Protein AF-A0A1E4TWD7-F1 (afdb_monomer_lite)

Organism: NCBI:txid669874

Radius of gyration: 36.02 Å; chains: 1; bounding box: 95×75×81 Å

Structure (mmCIF, N/CA/C/O backbone):
data_AF-A0A1E4TWD7-F1
#
_entry.id   AF-A0A1E4TWD7-F1
#
loop_
_atom_site.group_PDB
_atom_site.id
_atom_site.type_symbol
_atom_site.label_atom_id
_atom_site.label_alt_id
_atom_site.label_comp_id
_atom_site.label_asym_id
_atom_site.label_entity_id
_atom_site.label_seq_id
_atom_site.pdbx_PDB_ins_code
_atom_site.Cartn_x
_atom_site.Cartn_y
_atom_site.Cartn_z
_atom_site.occupancy
_atom_site.B_iso_or_equiv
_atom_site.auth_seq_id
_atom_site.auth_comp_id
_atom_site.auth_asym_id
_atom_site.auth_atom_id
_atom_site.pdbx_PDB_model_num
ATOM 1 N N . MET A 1 1 ? -31.319 1.633 -19.937 1.00 35.19 1 MET A N 1
ATOM 2 C CA . MET A 1 1 ? -31.430 2.576 -18.801 1.00 35.19 1 MET A CA 1
ATOM 3 C C . MET A 1 1 ? -30.094 3.266 -18.564 1.00 35.19 1 MET A C 1
ATOM 5 O O . MET A 1 1 ? -29.072 2.590 -18.599 1.00 35.19 1 MET A O 1
ATOM 9 N N . SER A 1 2 ? -30.090 4.572 -18.299 1.00 42.66 2 SER A N 1
ATOM 10 C CA . SER A 1 2 ? -28.927 5.305 -17.775 1.00 42.66 2 SER A CA 1
ATOM 11 C C . SER A 1 2 ? -28.763 5.052 -16.266 1.00 42.66 2 SER A C 1
ATOM 13 O O . SER A 1 2 ? -29.745 4.841 -15.559 1.00 42.66 2 SER A O 1
ATOM 15 N N . SER A 1 3 ? -27.522 5.037 -15.766 1.00 50.53 3 SER A N 1
ATOM 16 C CA . SER A 1 3 ? -27.217 4.871 -14.331 1.00 50.53 3 SER A CA 1
ATOM 17 C C . SER A 1 3 ? -26.746 6.198 -13.724 1.00 50.53 3 SER A C 1
ATOM 19 O O . SER A 1 3 ? -25.881 6.832 -14.327 1.00 50.53 3 SER A O 1
ATOM 21 N N . PRO A 1 4 ? -27.228 6.612 -12.536 1.00 52.34 4 PRO A N 1
ATOM 22 C CA . PRO A 1 4 ? -26.853 7.896 -11.947 1.00 52.34 4 PRO A CA 1
ATOM 23 C C . PRO A 1 4 ? -25.396 7.904 -11.467 1.00 52.34 4 PRO A C 1
ATOM 25 O O . PRO A 1 4 ? -24.988 7.054 -10.664 1.00 52.34 4 PRO A O 1
ATOM 28 N N . SER A 1 5 ? -24.622 8.879 -11.941 1.00 54.56 5 SER A N 1
ATOM 29 C CA . SER A 1 5 ? -23.279 9.216 -11.460 1.00 54.56 5 SER A CA 1
ATOM 30 C C . SER A 1 5 ? -23.327 9.829 -10.061 1.00 54.56 5 SER A C 1
ATOM 32 O O . SER A 1 5 ? -24.225 10.607 -9.755 1.00 54.56 5 SER A O 1
ATOM 34 N N . VAL A 1 6 ? -22.339 9.506 -9.225 1.00 60.75 6 VAL A N 1
ATOM 35 C CA . VAL A 1 6 ? -22.100 10.196 -7.947 1.00 60.75 6 VAL A CA 1
ATOM 36 C C . VAL A 1 6 ? -20.865 11.067 -8.147 1.00 60.75 6 VAL A C 1
ATOM 38 O O . VAL A 1 6 ? -19.848 10.576 -8.638 1.00 60.75 6 VAL A O 1
ATOM 41 N N . CYS A 1 7 ? -20.965 12.352 -7.820 1.00 57.50 7 CYS A N 1
ATOM 42 C CA . CYS A 1 7 ? -19.903 13.327 -8.045 1.00 57.50 7 CYS A CA 1
ATOM 43 C C . CYS A 1 7 ? -19.447 13.897 -6.701 1.00 57.50 7 CYS A C 1
ATOM 45 O O . CYS A 1 7 ? -20.271 14.375 -5.924 1.00 57.50 7 CYS A O 1
ATOM 47 N N . CYS A 1 8 ? -18.140 13.861 -6.445 1.00 54.88 8 CYS A N 1
ATOM 48 C CA . CYS A 1 8 ? -17.517 14.403 -5.239 1.00 54.88 8 CYS A CA 1
ATOM 49 C C . CYS A 1 8 ? -16.384 15.341 -5.670 1.00 54.88 8 CYS A C 1
ATOM 51 O O . CYS A 1 8 ? -15.637 15.008 -6.588 1.00 54.88 8 CYS A O 1
ATOM 53 N N . GLY A 1 9 ? -16.254 16.513 -5.039 1.00 54.38 9 GLY A N 1
ATOM 54 C CA . GLY A 1 9 ? -15.159 17.450 -5.335 1.00 54.38 9 GLY A CA 1
ATOM 55 C C . GLY A 1 9 ? -15.094 17.912 -6.800 1.00 54.38 9 GLY A C 1
ATOM 56 O O . GLY A 1 9 ? -14.018 17.954 -7.383 1.00 54.38 9 GLY A O 1
ATOM 57 N N . GLY A 1 10 ? -16.242 18.181 -7.431 1.00 54.72 10 GLY A N 1
ATOM 58 C CA .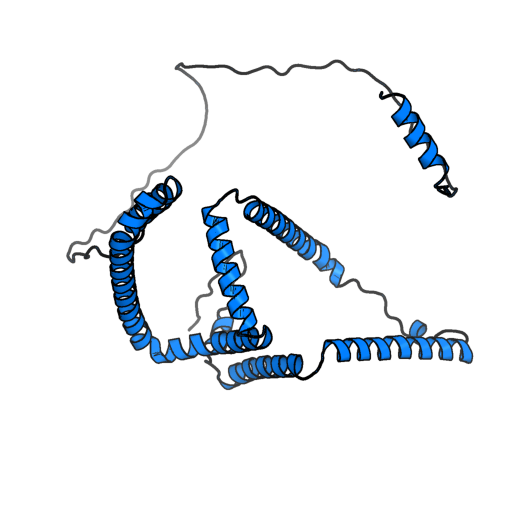 GLY A 1 10 ? -16.322 18.682 -8.814 1.00 54.72 10 GLY A CA 1
ATOM 59 C C . GLY A 1 10 ? -16.051 17.654 -9.923 1.00 54.72 10 GLY A C 1
ATOM 60 O O . GLY A 1 10 ? -16.410 17.903 -11.070 1.00 54.72 10 GLY A O 1
ATOM 61 N N . SER A 1 11 ? -15.501 16.477 -9.606 1.00 51.91 11 SER A N 1
ATOM 62 C CA . SER A 1 11 ? -15.286 15.394 -10.575 1.00 51.91 11 SER A CA 1
ATOM 63 C C . SER A 1 11 ? -16.365 14.313 -10.463 1.00 51.91 11 SER A C 1
ATOM 65 O O . SER A 1 11 ? -16.524 13.656 -9.432 1.00 51.91 11 SER A O 1
ATOM 67 N N . CYS A 1 12 ? -17.110 14.089 -11.547 1.00 55.59 12 CYS A N 1
ATOM 68 C CA . CYS A 1 12 ? -18.098 13.015 -11.622 1.00 55.59 12 CYS A CA 1
ATOM 69 C C . CYS A 1 12 ? -17.431 11.669 -11.930 1.00 55.59 12 CYS A C 1
ATOM 71 O O . CYS A 1 12 ? -17.160 11.337 -13.085 1.00 55.59 12 CYS A O 1
ATOM 73 N N . VAL A 1 13 ? -17.191 10.866 -10.889 1.00 56.34 13 VAL A N 1
ATOM 74 C CA . VAL A 1 13 ? -16.601 9.530 -11.029 1.00 56.34 13 VAL A CA 1
ATOM 75 C C . VAL A 1 13 ? -17.593 8.605 -11.738 1.00 56.34 13 VAL A C 1
ATOM 77 O O . VAL A 1 13 ? -18.640 8.232 -11.201 1.00 56.34 13 VAL A O 1
ATOM 80 N N . SER A 1 14 ? -17.260 8.211 -12.968 1.00 51.19 14 SER A N 1
ATOM 81 C CA . SER A 1 14 ? -18.071 7.264 -13.733 1.00 51.19 14 SER A CA 1
ATOM 82 C C . SER A 1 14 ? -18.110 5.905 -13.031 1.00 51.19 14 SER A C 1
ATOM 84 O O . SER A 1 14 ? -17.071 5.291 -12.784 1.00 51.19 14 SER A O 1
ATOM 86 N N . LYS A 1 15 ? -19.317 5.388 -12.758 1.00 56.97 15 LYS A N 1
ATOM 87 C CA . LYS A 1 15 ? -19.526 4.121 -12.027 1.00 56.97 15 LYS A CA 1
ATOM 88 C C . LYS A 1 15 ? -18.926 2.874 -12.702 1.00 56.97 15 LYS A C 1
ATOM 90 O O . LYS A 1 15 ? -18.936 1.819 -12.068 1.00 56.97 15 LYS A O 1
ATOM 95 N N . LYS A 1 16 ? -18.363 2.993 -13.917 1.00 60.56 16 LYS A N 1
ATOM 96 C CA . LYS A 1 16 ? -17.609 1.940 -14.628 1.00 60.56 16 LYS A CA 1
ATOM 97 C C . LYS A 1 16 ? -16.499 1.287 -13.787 1.00 60.56 16 LYS A C 1
ATOM 99 O O . LYS A 1 16 ? -16.210 0.114 -14.012 1.00 60.56 16 LYS A O 1
ATOM 104 N N . SER A 1 17 ? -15.922 1.990 -12.810 1.00 62.62 17 SER A N 1
ATOM 105 C CA . SER A 1 17 ? -14.939 1.419 -11.873 1.00 62.62 17 SER A CA 1
ATOM 106 C C . SER A 1 17 ? -15.472 0.199 -11.106 1.00 62.62 17 SER A C 1
ATOM 108 O O . SER A 1 17 ? -14.769 -0.798 -10.962 1.00 62.62 17 SER A O 1
ATOM 110 N N . ASN A 1 18 ? -16.737 0.231 -10.678 1.00 66.38 18 ASN A N 1
ATOM 111 C CA . ASN A 1 18 ? -17.344 -0.844 -9.887 1.00 66.38 18 ASN A CA 1
ATOM 112 C C . ASN A 1 18 ? -17.572 -2.123 -10.710 1.00 66.38 18 ASN A C 1
ATOM 114 O O . ASN A 1 18 ? -17.438 -3.221 -10.183 1.00 66.38 18 ASN A O 1
ATOM 118 N N . SER A 1 19 ? -17.879 -2.006 -12.009 1.00 71.81 19 SER A N 1
ATOM 119 C CA . SER A 1 19 ? -18.126 -3.170 -12.880 1.00 71.81 19 SER A CA 1
ATOM 120 C C . SER A 1 19 ? -16.931 -4.120 -12.999 1.00 71.81 19 SER A C 1
ATOM 122 O O . SER A 1 19 ? -17.156 -5.311 -13.209 1.00 71.81 19 SER A O 1
ATOM 124 N N . LEU A 1 20 ? -15.705 -3.607 -12.831 1.00 74.94 20 LEU A N 1
ATOM 125 C CA . LEU A 1 20 ? -14.486 -4.415 -12.777 1.00 74.94 20 LEU A CA 1
ATOM 126 C C . LEU A 1 20 ? -14.441 -5.231 -11.479 1.00 74.94 20 LEU A C 1
ATOM 128 O O . LEU A 1 20 ? -14.427 -6.452 -11.521 1.00 74.94 20 LEU A O 1
ATOM 132 N N . LEU A 1 21 ? -14.512 -4.584 -10.312 1.00 78.00 21 LEU A N 1
ATOM 133 C CA . LEU A 1 21 ? -14.431 -5.289 -9.024 1.00 78.00 21 LEU A CA 1
ATOM 134 C C . LEU A 1 21 ? -15.613 -6.247 -8.776 1.00 78.00 21 LEU A C 1
ATOM 136 O O . LEU A 1 21 ? -15.462 -7.247 -8.083 1.00 78.00 21 LEU A O 1
ATOM 140 N N . THR A 1 22 ? -16.781 -5.996 -9.372 1.00 77.56 22 THR A N 1
ATOM 141 C CA . THR A 1 22 ? -17.951 -6.895 -9.312 1.00 77.56 22 THR A CA 1
ATOM 142 C C . THR A 1 22 ? -17.882 -8.074 -10.308 1.00 77.56 22 THR A C 1
ATOM 144 O O . THR A 1 22 ? -18.828 -8.852 -10.377 1.00 77.56 22 THR A O 1
ATOM 147 N N . TRP A 1 23 ? -16.805 -8.236 -11.092 1.00 81.69 23 TRP A N 1
ATOM 148 C CA . TRP A 1 23 ? -16.654 -9.308 -12.100 1.00 81.69 23 TRP A CA 1
ATOM 149 C C . TRP A 1 23 ? -17.791 -9.384 -13.138 1.00 81.69 23 TRP A C 1
ATOM 151 O O . TRP A 1 23 ? -18.061 -10.451 -13.688 1.00 81.69 23 TRP A O 1
ATOM 161 N N . LYS A 1 24 ? -18.459 -8.261 -13.455 1.00 82.12 24 LYS A N 1
ATOM 162 C CA . LYS A 1 24 ? -19.597 -8.276 -14.402 1.00 82.12 24 LYS A CA 1
ATOM 163 C C . LYS A 1 24 ? -19.204 -8.789 -15.787 1.00 82.12 24 LYS A C 1
ATOM 165 O O . LYS A 1 24 ? -19.983 -9.495 -16.417 1.00 82.12 24 LYS A O 1
ATOM 170 N N . ASN A 1 25 ? -17.979 -8.471 -16.203 1.00 84.12 25 ASN A N 1
ATOM 171 C CA . ASN A 1 25 ? -17.319 -9.048 -17.365 1.00 84.12 25 ASN A CA 1
ATOM 172 C C . ASN A 1 25 ? -16.136 -9.891 -16.848 1.00 84.12 25 ASN A C 1
ATOM 174 O O . ASN A 1 25 ? -15.064 -9.328 -16.596 1.00 84.12 25 ASN A O 1
ATOM 178 N N . PRO A 1 26 ? -16.293 -11.214 -16.636 1.00 82.31 26 PRO A N 1
ATOM 179 C CA . PRO A 1 26 ? -15.263 -12.030 -15.989 1.00 82.31 26 PRO A CA 1
ATOM 180 C C . PRO A 1 26 ? -13.992 -12.179 -16.838 1.00 82.31 26 PRO A C 1
ATOM 182 O O . PRO A 1 26 ? -12.914 -12.338 -16.278 1.00 82.31 26 PRO A O 1
ATOM 185 N N . VAL A 1 27 ? -14.092 -12.057 -18.168 1.00 86.44 27 VAL A N 1
ATOM 186 C CA . VAL A 1 27 ? -12.935 -12.083 -19.083 1.00 86.44 27 VAL A CA 1
ATOM 187 C C . VAL A 1 27 ? -12.057 -10.839 -18.899 1.00 86.44 27 VAL A C 1
ATOM 189 O O . VAL A 1 27 ? -10.864 -10.962 -18.639 1.00 86.44 27 VAL A O 1
ATOM 192 N N . GLU A 1 28 ? -12.645 -9.639 -18.962 1.00 85.88 28 GLU A N 1
ATOM 193 C CA . GLU A 1 28 ? -11.918 -8.374 -18.765 1.00 85.88 28 GLU A CA 1
ATOM 194 C C . GLU A 1 28 ? -11.372 -8.261 -17.335 1.00 85.88 28 GLU A C 1
ATOM 196 O O . GLU A 1 28 ? -10.206 -7.929 -17.123 1.00 85.88 28 GLU A O 1
ATOM 201 N N . THR A 1 29 ? -12.207 -8.596 -16.346 1.00 87.12 29 THR A N 1
ATOM 202 C CA . THR A 1 29 ? -11.837 -8.557 -14.925 1.00 87.12 29 THR A CA 1
ATOM 203 C C . THR A 1 29 ? -10.720 -9.549 -14.619 1.00 87.12 29 THR A C 1
ATOM 205 O O . THR A 1 29 ? -9.733 -9.180 -13.986 1.00 87.12 29 THR A O 1
ATOM 208 N N . GLY A 1 30 ? -10.842 -10.788 -15.104 1.00 88.31 30 GLY A N 1
ATOM 209 C CA . GLY A 1 30 ? -9.851 -11.843 -14.919 1.00 88.31 30 GLY A CA 1
ATOM 210 C C . GLY A 1 30 ? -8.518 -11.531 -15.596 1.00 88.31 30 GLY A C 1
ATOM 211 O O . GLY A 1 30 ? -7.474 -11.811 -15.014 1.00 88.31 30 GLY A O 1
ATOM 212 N N . ALA A 1 31 ? -8.525 -10.883 -16.766 1.00 90.00 31 ALA A N 1
ATOM 213 C CA . ALA A 1 31 ? -7.304 -10.419 -17.426 1.00 90.00 31 ALA A CA 1
ATOM 214 C C . ALA A 1 31 ? -6.600 -9.301 -16.632 1.00 90.00 31 ALA A C 1
ATOM 216 O O . ALA A 1 31 ? -5.380 -9.335 -16.455 1.00 90.00 31 ALA A O 1
ATOM 217 N N . ILE A 1 32 ? -7.354 -8.334 -16.098 1.00 91.25 32 ILE A N 1
ATOM 218 C CA . ILE A 1 32 ? -6.797 -7.252 -15.271 1.00 91.25 32 ILE A CA 1
ATOM 219 C C . ILE A 1 32 ? -6.261 -7.818 -13.949 1.00 91.25 32 ILE A C 1
ATOM 221 O O . ILE A 1 32 ? -5.093 -7.614 -13.630 1.00 91.25 32 ILE A O 1
ATOM 225 N N . PHE A 1 33 ? -7.059 -8.600 -13.220 1.00 90.81 33 PHE A N 1
ATOM 226 C CA . PHE A 1 33 ? -6.639 -9.260 -11.980 1.00 90.81 33 PHE A CA 1
ATOM 227 C C . PHE A 1 33 ? -5.417 -10.168 -12.200 1.00 90.81 33 PHE A C 1
ATOM 229 O O . PHE A 1 33 ? -4.427 -10.071 -11.475 1.00 90.81 33 PHE A O 1
ATOM 236 N N . GLY A 1 34 ? -5.451 -10.997 -13.247 1.00 91.56 34 GLY A N 1
ATOM 237 C CA . GLY A 1 34 ? -4.359 -11.887 -13.629 1.00 91.56 34 GLY A CA 1
ATOM 238 C C . GLY A 1 34 ? -3.078 -11.136 -13.988 1.00 91.56 34 GLY A C 1
ATOM 239 O O . GLY A 1 34 ? -2.013 -11.513 -13.512 1.00 91.56 34 GLY A O 1
ATOM 240 N N . SER A 1 35 ? -3.157 -10.041 -14.752 1.00 92.62 35 SER A N 1
ATOM 241 C CA . SER A 1 35 ? -1.972 -9.228 -15.076 1.00 92.62 35 SER A CA 1
ATOM 242 C C . SER A 1 35 ? -1.371 -8.536 -13.848 1.00 92.62 35 SER A C 1
ATOM 244 O O . SER A 1 35 ? -0.147 -8.486 -13.734 1.00 92.62 35 SER A O 1
ATOM 246 N N . ILE A 1 36 ? -2.187 -8.094 -12.881 1.00 92.44 36 ILE A N 1
ATOM 247 C CA . ILE A 1 36 ? -1.697 -7.572 -11.593 1.00 92.44 36 ILE A CA 1
ATOM 248 C C . ILE A 1 36 ? -0.993 -8.687 -10.805 1.00 92.44 36 ILE A C 1
ATOM 250 O O . ILE A 1 36 ? 0.140 -8.498 -10.367 1.00 92.44 36 ILE A O 1
ATOM 254 N N . VAL A 1 37 ? -1.611 -9.865 -10.667 1.00 92.81 37 VAL A N 1
ATOM 255 C CA . VAL A 1 37 ? -1.024 -11.016 -9.952 1.00 92.81 37 VAL A CA 1
ATOM 256 C C . VAL A 1 37 ? 0.274 -11.497 -10.611 1.00 92.81 37 VAL A C 1
ATOM 258 O O . VAL A 1 37 ? 1.253 -11.746 -9.908 1.00 92.81 37 VAL A O 1
ATOM 261 N N . VAL A 1 38 ? 0.328 -11.574 -11.943 1.00 92.12 38 VAL A N 1
ATOM 262 C CA . VAL A 1 38 ? 1.542 -11.933 -12.698 1.00 92.12 38 VAL A CA 1
ATOM 263 C C . VAL A 1 38 ? 2.621 -10.861 -12.550 1.00 92.12 38 VAL A C 1
ATOM 265 O O . VAL A 1 38 ? 3.772 -11.209 -12.306 1.00 92.12 38 VAL A O 1
ATOM 268 N N . SER A 1 39 ? 2.271 -9.574 -12.618 1.00 89.88 39 SER A N 1
ATOM 269 C CA . SER A 1 39 ? 3.207 -8.463 -12.383 1.00 89.88 39 SER A CA 1
ATOM 270 C C . SER A 1 39 ? 3.805 -8.514 -10.971 1.00 89.88 39 SER A C 1
ATOM 272 O O . SER A 1 39 ? 5.019 -8.390 -10.801 1.00 89.88 39 SER A O 1
ATOM 274 N N . LEU A 1 40 ? 2.984 -8.820 -9.960 1.00 89.56 40 LEU A N 1
ATOM 275 C CA . LEU A 1 40 ? 3.439 -9.097 -8.597 1.00 89.56 40 LEU A CA 1
ATOM 276 C C . LEU A 1 40 ? 4.385 -10.312 -8.552 1.00 89.56 40 LEU A C 1
ATOM 278 O O . LEU A 1 40 ? 5.469 -10.217 -7.976 1.00 89.56 40 LEU A O 1
ATOM 282 N N . LEU A 1 41 ? 4.031 -11.444 -9.168 1.00 88.69 41 LEU A N 1
ATOM 283 C CA . LEU A 1 41 ? 4.917 -12.616 -9.219 1.00 88.69 41 LEU A CA 1
ATOM 284 C C . LEU A 1 41 ? 6.264 -12.284 -9.880 1.00 88.69 41 LEU A C 1
ATOM 286 O O . LEU A 1 41 ? 7.306 -12.662 -9.344 1.00 88.69 41 LEU A O 1
ATO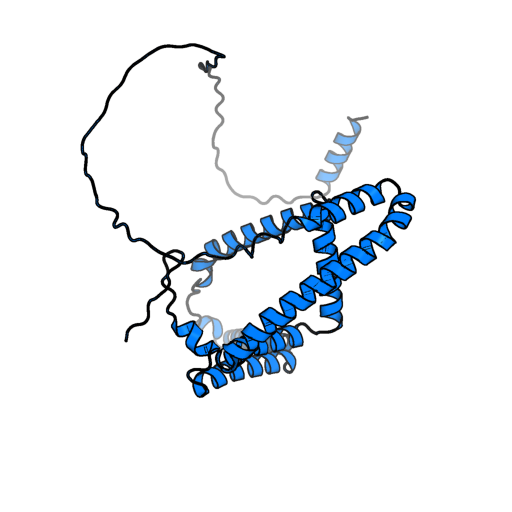M 290 N N . VAL A 1 42 ? 6.264 -11.536 -10.985 1.00 87.31 42 VAL A N 1
ATOM 291 C CA . VAL A 1 42 ? 7.486 -11.047 -11.642 1.00 87.31 42 VAL A CA 1
ATOM 292 C C . VAL A 1 42 ? 8.296 -10.168 -10.687 1.00 87.31 42 VAL A C 1
ATOM 294 O O . VAL A 1 42 ? 9.486 -10.416 -10.531 1.00 87.31 42 VAL A O 1
ATOM 297 N N . LEU A 1 43 ? 7.668 -9.227 -9.974 1.00 86.56 43 LEU A N 1
ATOM 298 C CA . LEU A 1 43 ? 8.322 -8.367 -8.976 1.00 86.56 43 LEU A CA 1
ATOM 299 C C . LEU A 1 43 ? 8.973 -9.152 -7.817 1.00 86.56 43 LEU A C 1
ATOM 301 O O . LEU A 1 43 ? 9.933 -8.669 -7.220 1.00 86.56 43 LEU A O 1
ATOM 305 N N . LYS A 1 44 ? 8.468 -10.353 -7.496 1.00 85.56 44 LYS A N 1
ATOM 306 C CA . LYS A 1 44 ? 9.046 -11.250 -6.480 1.00 85.56 44 LYS A CA 1
ATOM 307 C C . LYS A 1 44 ? 10.157 -12.154 -7.019 1.00 85.56 44 LYS A C 1
ATOM 309 O O . LYS A 1 44 ? 11.160 -12.339 -6.334 1.00 85.56 44 LYS A O 1
ATOM 314 N N . TYR A 1 45 ? 9.951 -12.791 -8.172 1.00 85.81 45 TYR A N 1
ATOM 315 C CA . TYR A 1 45 ? 10.871 -13.810 -8.694 1.00 85.81 45 TYR A CA 1
ATOM 316 C C . TYR A 1 45 ? 12.005 -13.218 -9.536 1.00 85.81 45 TYR A C 1
ATOM 318 O O . TYR A 1 45 ? 13.125 -13.724 -9.500 1.00 85.81 45 TYR A O 1
ATOM 326 N N . VAL A 1 46 ? 11.747 -12.128 -10.259 1.00 86.25 46 VAL A N 1
ATOM 327 C CA . VAL A 1 46 ? 12.795 -11.328 -10.893 1.00 86.25 46 VAL A CA 1
ATOM 328 C C . VAL A 1 46 ? 13.303 -10.336 -9.857 1.00 86.25 46 VAL A C 1
ATOM 330 O O . VAL A 1 46 ? 12.533 -9.567 -9.290 1.00 86.25 46 VAL A O 1
ATOM 333 N N . ASN A 1 47 ? 14.616 -10.301 -9.625 1.00 85.06 47 ASN A N 1
ATOM 334 C CA . ASN A 1 47 ? 15.222 -9.260 -8.801 1.00 85.06 47 ASN A CA 1
ATOM 335 C C . ASN A 1 47 ? 15.217 -7.936 -9.589 1.00 85.06 47 ASN A C 1
ATOM 337 O O . ASN A 1 47 ? 16.189 -7.597 -10.266 1.00 85.06 47 ASN A O 1
ATOM 341 N N . VAL A 1 48 ? 14.087 -7.220 -9.549 1.00 85.12 48 VAL A N 1
ATOM 342 C CA . VAL A 1 48 ? 13.839 -6.016 -10.362 1.00 85.12 48 VAL A CA 1
ATOM 343 C C . VAL A 1 48 ? 14.861 -4.914 -10.077 1.00 85.12 48 VAL A C 1
ATOM 345 O O . VAL A 1 48 ? 15.233 -4.195 -10.997 1.00 85.12 48 VAL A O 1
ATOM 348 N N . ILE A 1 49 ? 15.395 -4.833 -8.854 1.00 87.19 49 ILE A N 1
ATOM 349 C CA . ILE A 1 49 ? 16.470 -3.899 -8.494 1.00 87.19 49 ILE A CA 1
ATOM 350 C C . ILE A 1 49 ? 17.735 -4.220 -9.307 1.00 87.19 49 ILE A C 1
ATOM 352 O O . ILE A 1 49 ? 18.269 -3.343 -9.984 1.00 87.19 49 ILE A O 1
ATOM 356 N N . ASN A 1 50 ? 18.184 -5.481 -9.319 1.00 89.44 50 ASN A N 1
ATOM 357 C CA . ASN A 1 50 ? 19.338 -5.892 -10.128 1.00 89.44 50 ASN A CA 1
ATOM 358 C C . ASN A 1 50 ? 19.074 -5.774 -11.635 1.00 89.44 50 ASN A C 1
ATOM 360 O O . ASN A 1 50 ? 19.975 -5.393 -12.379 1.00 89.44 50 ASN A O 1
ATOM 364 N N . LEU A 1 51 ? 17.854 -6.063 -12.101 1.00 90.50 51 LEU A N 1
ATOM 365 C CA . LEU A 1 51 ? 17.492 -5.889 -13.510 1.00 90.50 51 LEU A CA 1
ATOM 366 C C . LEU A 1 51 ? 17.527 -4.409 -13.925 1.00 90.50 51 LEU A C 1
ATOM 368 O O . LEU A 1 51 ? 18.058 -4.097 -14.988 1.00 90.50 51 LEU A O 1
ATOM 372 N N . LEU A 1 52 ? 17.025 -3.507 -13.078 1.00 92.50 52 LEU A N 1
ATOM 373 C CA . LEU A 1 52 ? 17.051 -2.061 -13.294 1.00 92.50 52 LEU A CA 1
ATOM 374 C C . LEU A 1 52 ? 18.487 -1.525 -13.309 1.00 92.50 52 LEU A C 1
ATOM 376 O O . LEU A 1 52 ? 18.858 -0.836 -14.256 1.00 92.50 52 LEU A O 1
ATOM 380 N N . PHE A 1 53 ? 19.319 -1.889 -12.326 1.00 93.12 53 PHE A N 1
ATOM 381 C CA . PHE A 1 53 ? 20.735 -1.504 -12.316 1.00 93.12 53 PHE A CA 1
ATOM 382 C C . PHE A 1 53 ? 21.497 -2.057 -13.526 1.00 93.12 53 PHE A C 1
ATOM 384 O O . PHE A 1 53 ? 22.268 -1.324 -14.140 1.00 93.12 53 PHE A O 1
ATOM 391 N N . ARG A 1 54 ? 21.243 -3.307 -13.935 1.00 94.00 54 ARG A N 1
ATOM 392 C CA . ARG A 1 54 ? 21.832 -3.898 -15.147 1.00 94.00 54 ARG A CA 1
ATOM 393 C C . ARG A 1 54 ? 21.373 -3.184 -16.422 1.00 94.00 54 ARG A C 1
ATOM 395 O O . ARG A 1 54 ? 22.194 -2.967 -17.308 1.00 94.00 54 ARG A O 1
ATOM 402 N N . ALA A 1 55 ? 20.099 -2.808 -16.524 1.00 94.38 55 ALA A N 1
ATOM 403 C CA . ALA A 1 55 ? 19.577 -2.057 -17.665 1.00 94.38 55 ALA A CA 1
ATOM 404 C C . ALA A 1 55 ? 20.189 -0.648 -17.736 1.00 94.38 55 ALA A C 1
ATOM 406 O O . ALA A 1 55 ? 20.706 -0.263 -18.782 1.00 94.38 55 ALA A O 1
ATOM 407 N N . LEU A 1 56 ? 20.215 0.080 -16.613 1.00 95.25 56 LEU A N 1
ATOM 408 C CA . LEU A 1 56 ? 20.879 1.382 -16.490 1.00 95.25 56 LEU A CA 1
ATOM 409 C C . LEU A 1 56 ? 22.364 1.290 -16.859 1.00 95.25 56 LEU A C 1
ATOM 411 O O . LEU A 1 56 ? 22.839 2.095 -17.654 1.00 95.25 56 LEU A O 1
ATOM 415 N N . PHE A 1 57 ? 23.080 0.284 -16.350 1.00 95.75 57 PHE A N 1
ATOM 416 C CA . PHE A 1 57 ? 24.484 0.039 -16.679 1.00 95.75 57 PHE A CA 1
ATOM 417 C C . PHE A 1 57 ? 24.693 -0.187 -18.182 1.00 95.75 57 PHE A C 1
ATOM 419 O O . PHE A 1 57 ? 25.532 0.478 -18.779 1.00 95.75 57 PHE A O 1
ATOM 426 N N . VAL A 1 58 ? 23.905 -1.061 -18.819 1.00 96.38 58 VAL A N 1
ATOM 427 C CA . VAL A 1 58 ? 24.013 -1.324 -20.267 1.00 96.38 58 VAL A CA 1
ATOM 428 C C . VAL A 1 58 ? 23.698 -0.073 -21.096 1.00 96.38 58 VAL A C 1
ATOM 430 O O . VAL A 1 58 ? 24.409 0.204 -22.060 1.00 96.38 58 VAL A O 1
ATOM 433 N N . ILE A 1 59 ? 22.689 0.716 -20.711 1.00 94.81 59 ILE A N 1
ATOM 434 C CA . ILE A 1 59 ? 22.320 1.961 -21.405 1.00 94.81 59 ILE A CA 1
ATOM 435 C C . ILE A 1 59 ? 23.420 3.024 -21.254 1.00 94.81 59 ILE A C 1
ATOM 437 O O . ILE A 1 59 ? 23.853 3.603 -22.250 1.00 94.81 59 ILE A O 1
ATOM 441 N N . LEU A 1 60 ? 23.906 3.270 -20.034 1.00 93.31 60 LEU A N 1
ATOM 442 C CA . LEU A 1 60 ? 24.924 4.290 -19.755 1.00 93.31 60 LEU A CA 1
ATOM 443 C C . LEU A 1 60 ? 26.292 3.915 -20.339 1.00 93.31 60 LEU A C 1
ATOM 445 O O . LEU A 1 60 ? 26.954 4.760 -20.949 1.00 93.31 60 LEU A O 1
ATOM 449 N N . LEU A 1 61 ? 26.709 2.653 -20.204 1.00 94.56 61 LEU A N 1
ATOM 450 C CA . LEU A 1 61 ? 27.976 2.169 -20.750 1.00 94.56 61 LEU A CA 1
ATOM 451 C C . LEU A 1 61 ? 27.918 2.105 -22.281 1.00 94.56 61 LEU A C 1
ATOM 453 O O . LEU A 1 61 ? 28.835 2.585 -22.941 1.00 94.56 61 LEU A O 1
ATOM 457 N N . GLY A 1 62 ? 26.819 1.601 -22.853 1.00 93.44 62 GLY A N 1
ATOM 458 C CA . GLY A 1 62 ? 26.598 1.575 -24.300 1.00 93.44 62 GLY A CA 1
ATOM 459 C C . GLY A 1 62 ? 26.588 2.978 -24.911 1.00 93.44 62 GLY A C 1
ATOM 460 O O . GLY A 1 62 ? 27.265 3.217 -25.909 1.00 93.44 62 GLY A O 1
ATOM 461 N N . SER A 1 63 ? 25.912 3.934 -24.263 1.00 90.62 63 SER A N 1
ATOM 462 C CA . SER A 1 63 ? 25.956 5.351 -24.644 1.00 90.62 63 SER A CA 1
ATOM 463 C C . SER A 1 63 ? 27.372 5.928 -24.566 1.00 90.62 63 SER A C 1
ATOM 465 O O . SER A 1 63 ? 27.774 6.671 -25.459 1.00 90.62 63 SER A O 1
ATOM 467 N N . SER A 1 64 ? 28.138 5.600 -23.522 1.00 90.06 64 SER A N 1
ATOM 468 C CA . SER A 1 64 ? 29.507 6.108 -23.345 1.00 90.06 64 SER A CA 1
ATOM 469 C C . SER A 1 64 ? 30.472 5.539 -24.388 1.00 90.06 64 SER A C 1
ATOM 471 O O . SER A 1 64 ? 31.264 6.287 -24.956 1.00 90.06 64 SER A O 1
ATOM 473 N N . ILE A 1 65 ? 30.365 4.244 -24.700 1.00 91.75 65 ILE A N 1
ATOM 474 C CA . ILE A 1 65 ? 31.156 3.582 -25.746 1.00 91.75 65 ILE A CA 1
ATOM 475 C C . ILE A 1 65 ? 30.805 4.163 -27.123 1.00 91.75 65 ILE A C 1
ATOM 477 O O . ILE A 1 65 ? 31.706 4.557 -27.859 1.00 91.75 65 ILE A O 1
ATOM 481 N N . ALA A 1 66 ? 29.517 4.304 -27.455 1.00 87.81 66 ALA A N 1
ATOM 482 C CA . ALA A 1 66 ? 29.081 4.882 -28.729 1.00 87.81 66 ALA A CA 1
ATOM 483 C C . ALA A 1 66 ? 29.522 6.349 -28.903 1.00 87.81 66 ALA A C 1
ATOM 485 O O . ALA A 1 66 ? 29.914 6.761 -29.997 1.00 87.81 66 ALA A O 1
ATOM 486 N N . GLU A 1 67 ? 29.506 7.142 -27.829 1.00 88.62 67 GLU A N 1
ATOM 487 C CA . GLU A 1 67 ? 29.998 8.522 -27.845 1.00 88.62 67 GLU A CA 1
ATOM 488 C C . GLU A 1 67 ? 31.534 8.583 -27.973 1.00 88.62 67 GLU A C 1
ATOM 490 O O . GLU A 1 67 ? 32.042 9.422 -28.720 1.00 88.62 67 GLU A O 1
ATOM 495 N N . TYR A 1 68 ? 32.276 7.688 -27.309 1.00 88.50 68 TYR A N 1
ATOM 496 C CA . TYR A 1 68 ? 33.743 7.614 -27.384 1.00 88.50 68 TYR A CA 1
ATOM 497 C C . TYR A 1 68 ? 34.227 7.137 -28.761 1.00 88.50 68 TYR A C 1
ATOM 499 O O . TYR A 1 68 ? 35.001 7.837 -29.413 1.00 88.50 68 TYR A O 1
ATOM 507 N N . SER A 1 69 ? 33.716 6.006 -29.260 1.00 85.12 69 SER A N 1
ATOM 508 C CA . SER A 1 69 ? 34.029 5.503 -30.605 1.00 85.12 69 SER A CA 1
ATOM 509 C C . SER A 1 69 ? 33.576 6.474 -31.700 1.00 85.12 69 SER A C 1
ATOM 511 O O . SER A 1 69 ? 34.310 6.689 -32.660 1.00 85.12 69 SER A O 1
ATOM 513 N N . GLY A 1 70 ? 32.418 7.128 -31.538 1.00 83.44 70 GLY A N 1
ATOM 514 C CA . GLY A 1 70 ? 31.954 8.168 -32.462 1.00 83.44 70 GLY A CA 1
ATOM 515 C C . GLY A 1 70 ? 32.893 9.377 -32.520 1.00 83.44 70 GLY A C 1
ATOM 516 O O . GLY A 1 70 ? 33.231 9.838 -33.608 1.00 83.44 70 GLY A O 1
ATOM 517 N N . LYS A 1 71 ? 33.392 9.850 -31.368 1.00 84.94 71 LYS A N 1
ATOM 518 C CA . LYS A 1 71 ? 34.419 10.907 -31.319 1.00 84.94 71 LYS A CA 1
ATOM 519 C C . LYS A 1 71 ? 35.743 10.466 -31.948 1.00 84.94 71 LYS A C 1
ATOM 521 O O . LYS A 1 71 ? 36.354 11.268 -32.644 1.00 84.94 71 LYS A O 1
ATOM 526 N N . LEU A 1 72 ? 36.163 9.218 -31.736 1.00 84.88 72 LEU A N 1
ATOM 527 C CA . LEU A 1 72 ? 37.435 8.697 -32.245 1.00 84.88 72 LEU A CA 1
ATOM 528 C C . LEU A 1 72 ? 37.442 8.504 -33.774 1.00 84.88 72 LEU A C 1
ATOM 530 O O . LEU A 1 72 ? 38.479 8.691 -34.400 1.00 84.88 72 LEU A O 1
ATOM 534 N N . ILE A 1 73 ? 36.297 8.152 -34.372 1.00 82.81 73 ILE A N 1
ATOM 535 C CA . ILE A 1 73 ? 36.166 7.881 -35.817 1.00 82.81 73 ILE A CA 1
ATOM 536 C C . ILE A 1 73 ? 35.711 9.126 -36.599 1.00 82.81 73 ILE A C 1
ATOM 538 O O . ILE A 1 73 ? 36.205 9.385 -37.693 1.00 82.81 73 ILE A O 1
ATOM 542 N N . THR A 1 74 ? 34.777 9.906 -36.046 1.00 76.44 74 THR A N 1
ATOM 543 C CA . THR A 1 74 ? 34.044 10.969 -36.767 1.00 76.44 74 THR A CA 1
ATOM 544 C C . THR A 1 74 ? 34.285 12.362 -36.164 1.00 76.44 74 THR A C 1
ATOM 546 O O . THR A 1 74 ? 33.625 13.332 -36.535 1.00 76.44 74 THR A O 1
ATOM 549 N N . GLY A 1 75 ? 35.173 12.492 -35.172 1.00 74.19 75 GLY A N 1
ATOM 550 C CA . GLY A 1 75 ? 35.485 13.749 -34.473 1.00 74.19 75 GLY A CA 1
ATOM 551 C C . GLY A 1 75 ? 34.356 14.308 -33.590 1.00 74.19 75 GLY A C 1
ATOM 552 O O . GLY A 1 75 ? 34.607 15.114 -32.697 1.00 74.19 75 GLY A O 1
ATOM 553 N N . THR A 1 76 ? 33.106 13.873 -33.784 1.00 73.00 76 THR A N 1
ATOM 554 C CA . THR A 1 76 ? 31.944 14.271 -32.978 1.00 73.00 76 THR A CA 1
ATOM 555 C C . THR A 1 76 ? 31.105 13.054 -32.597 1.00 73.00 76 THR A C 1
ATOM 557 O O . THR A 1 76 ? 30.952 12.120 -33.379 1.00 73.00 76 THR A O 1
ATOM 560 N N . GLY A 1 77 ? 30.599 13.045 -31.363 1.00 77.25 77 GLY A N 1
ATOM 561 C CA . GLY A 1 77 ? 29.993 11.861 -30.761 1.00 77.25 77 GLY A CA 1
ATOM 562 C C . GLY A 1 77 ? 28.626 11.492 -31.339 1.00 77.25 77 GLY A C 1
ATOM 563 O O . GLY A 1 77 ? 27.789 12.357 -31.612 1.00 77.25 77 GLY A O 1
ATOM 564 N N . PHE A 1 78 ? 28.408 10.188 -31.525 1.00 74.56 78 PHE A N 1
ATOM 565 C CA . PHE A 1 78 ? 27.232 9.647 -32.208 1.00 74.56 78 PHE A CA 1
ATOM 566 C C . PHE A 1 78 ? 25.930 9.895 -31.432 1.00 74.56 78 PHE A C 1
ATOM 568 O O . PHE A 1 78 ? 24.918 10.267 -32.024 1.00 74.56 78 PHE A O 1
ATOM 575 N N . VAL A 1 79 ? 25.952 9.765 -30.102 1.00 74.75 79 VAL A N 1
ATOM 576 C CA . VAL A 1 79 ? 24.759 9.949 -29.257 1.00 74.75 79 VAL A CA 1
ATOM 577 C C . VAL A 1 79 ? 24.393 11.431 -29.167 1.00 74.75 79 VAL A C 1
ATOM 579 O O . VAL A 1 79 ? 23.215 11.789 -29.188 1.00 74.75 79 VAL A O 1
ATOM 582 N N . THR A 1 80 ? 25.393 12.316 -29.151 1.00 75.75 80 THR A N 1
ATOM 583 C CA . THR A 1 80 ? 25.179 13.770 -29.221 1.00 75.75 80 THR A CA 1
ATOM 584 C C . THR A 1 80 ? 24.470 14.213 -30.510 1.00 75.75 80 THR A C 1
ATOM 586 O O . THR A 1 80 ? 23.718 15.186 -30.466 1.00 75.75 80 THR A O 1
ATOM 589 N N . ARG A 1 81 ? 24.639 13.507 -31.639 1.00 76.31 81 ARG A N 1
ATOM 590 C CA . ARG A 1 81 ? 24.021 13.880 -32.930 1.00 76.31 81 ARG A CA 1
ATOM 591 C C . ARG A 1 81 ? 22.522 13.586 -33.034 1.00 76.31 81 ARG A C 1
ATOM 593 O O . ARG A 1 81 ? 21.836 14.307 -33.749 1.00 76.31 81 ARG A O 1
ATOM 600 N N . PHE A 1 82 ? 22.015 12.592 -32.307 1.00 77.00 82 PHE A N 1
ATOM 601 C CA . PHE A 1 82 ? 20.593 12.209 -32.304 1.00 77.00 82 PHE A CA 1
ATOM 602 C C . PHE A 1 82 ? 19.823 12.704 -31.063 1.00 77.00 82 PHE A C 1
ATOM 604 O O . PHE A 1 82 ? 18.714 12.247 -30.795 1.00 77.00 82 PHE A O 1
ATOM 611 N N . ARG A 1 83 ? 20.399 13.630 -30.283 1.00 79.56 83 ARG A N 1
ATOM 612 C CA . ARG A 1 83 ? 19.814 14.135 -29.032 1.00 79.56 83 ARG A CA 1
ATOM 613 C C . ARG A 1 83 ? 18.571 15.013 -29.294 1.00 79.56 83 ARG A C 1
ATOM 615 O O . ARG A 1 83 ? 18.730 16.099 -29.851 1.00 79.56 83 ARG A O 1
ATOM 622 N N . PRO A 1 84 ? 17.358 14.622 -28.851 1.00 79.62 84 PRO A N 1
ATOM 623 C CA . PRO A 1 84 ? 16.196 15.510 -28.863 1.00 79.62 84 PRO A CA 1
ATOM 624 C C . PRO A 1 84 ? 16.318 16.590 -27.775 1.00 79.62 84 PRO A C 1
ATOM 626 O O . PRO A 1 84 ? 17.066 16.436 -26.808 1.00 79.62 84 PRO A O 1
ATOM 629 N N . ALA A 1 85 ? 15.547 17.673 -27.902 1.00 82.31 85 ALA A N 1
ATOM 630 C CA . ALA A 1 85 ? 15.477 18.707 -26.871 1.00 82.31 85 ALA A CA 1
ATOM 631 C C . ALA A 1 85 ? 14.923 18.146 -25.545 1.00 82.31 85 ALA A C 1
ATOM 633 O O . ALA A 1 85 ? 13.927 17.418 -25.531 1.00 82.31 85 ALA A O 1
ATOM 634 N N . TYR A 1 86 ? 15.555 18.505 -24.424 1.00 77.31 86 TYR A N 1
ATOM 635 C CA . TYR A 1 86 ? 15.129 18.082 -23.090 1.00 77.31 86 TYR A CA 1
ATOM 636 C C . TYR A 1 86 ? 13.770 18.705 -22.732 1.00 77.31 86 TYR A C 1
ATOM 638 O O . TYR A 1 86 ? 13.649 19.916 -22.567 1.00 77.31 86 TYR A O 1
ATOM 646 N N . SER A 1 87 ? 12.739 17.866 -22.619 1.00 77.62 87 SER A N 1
ATOM 647 C CA . SER A 1 87 ? 11.371 18.281 -22.304 1.00 77.62 87 SER A CA 1
ATOM 648 C C . SER A 1 87 ? 11.030 17.924 -20.856 1.00 77.62 87 SER A C 1
ATOM 650 O O . SER A 1 87 ? 10.868 16.751 -20.510 1.00 77.62 87 SER A O 1
ATOM 652 N N . ASN A 1 88 ? 10.917 18.940 -19.997 1.00 79.75 88 ASN A N 1
ATOM 653 C CA . ASN A 1 88 ? 10.702 18.782 -18.555 1.00 79.75 88 ASN A CA 1
ATOM 654 C C . ASN A 1 88 ? 9.237 18.437 -18.210 1.00 79.75 88 ASN A C 1
ATOM 656 O O . ASN A 1 88 ? 8.548 19.187 -17.517 1.00 79.75 88 ASN A O 1
ATOM 660 N N . TYR A 1 89 ? 8.742 17.283 -18.668 1.00 76.44 89 TYR A N 1
ATOM 661 C CA . TYR A 1 89 ? 7.372 16.820 -18.394 1.00 76.44 89 TYR A CA 1
ATOM 662 C C . TYR A 1 89 ? 7.045 16.727 -16.895 1.00 76.44 89 TYR A C 1
ATOM 664 O O . TYR A 1 89 ? 5.916 17.010 -16.496 1.00 76.44 89 TYR A O 1
ATOM 672 N N . PHE A 1 90 ? 8.031 16.372 -16.062 1.00 73.25 90 PHE A N 1
ATOM 673 C CA . PHE A 1 90 ? 7.862 16.295 -14.610 1.00 73.25 90 PHE A CA 1
ATOM 674 C C . PHE A 1 90 ? 7.598 17.670 -13.981 1.00 73.25 90 PHE A C 1
ATOM 676 O O . PHE A 1 90 ? 6.710 17.795 -13.143 1.00 73.25 90 PHE A O 1
ATOM 683 N N . GLN A 1 91 ? 8.294 18.718 -14.438 1.00 76.12 91 GLN A N 1
ATOM 684 C CA . GLN A 1 91 ? 8.227 20.067 -13.862 1.00 76.12 91 GLN A CA 1
ATOM 685 C C . GLN A 1 91 ? 6.805 20.652 -13.890 1.00 76.12 91 GLN A C 1
ATOM 687 O O . GLN A 1 91 ? 6.403 21.314 -12.945 1.00 76.12 91 GLN A O 1
ATOM 692 N N . LYS A 1 92 ? 5.992 20.300 -14.898 1.00 76.94 92 LYS A N 1
ATOM 693 C CA . LYS A 1 92 ? 4.573 20.703 -14.997 1.00 76.94 92 LYS A CA 1
ATOM 694 C C . LYS A 1 92 ? 3.674 20.179 -13.866 1.00 76.94 92 LYS A C 1
ATOM 696 O O . LYS A 1 92 ? 2.574 20.689 -13.695 1.00 76.94 92 LYS A O 1
ATOM 701 N N . ASN A 1 93 ? 4.109 19.147 -13.143 1.00 77.88 93 ASN A N 1
ATOM 702 C CA . ASN A 1 93 ? 3.380 18.541 -12.023 1.00 77.88 93 ASN A CA 1
ATOM 703 C C . ASN A 1 93 ? 4.182 18.585 -10.709 1.00 77.88 93 ASN A C 1
ATOM 705 O O . ASN A 1 93 ? 3.625 18.313 -9.646 1.00 77.88 93 ASN A O 1
ATOM 709 N N . ALA A 1 94 ? 5.478 18.912 -10.775 1.00 82.81 94 ALA A N 1
ATOM 710 C CA . ALA A 1 94 ? 6.403 18.872 -9.648 1.00 82.81 94 ALA A CA 1
ATOM 711 C C . ALA A 1 94 ? 5.951 19.783 -8.503 1.00 82.81 94 ALA A C 1
ATOM 713 O O . ALA A 1 94 ? 5.950 19.343 -7.358 1.00 82.81 94 ALA A O 1
ATOM 714 N N . ASP A 1 95 ? 5.501 21.001 -8.802 1.00 82.25 95 ASP A N 1
ATOM 715 C CA . ASP A 1 95 ? 5.100 21.982 -7.787 1.00 82.25 95 ASP A CA 1
ATOM 716 C C . ASP A 1 95 ? 3.873 21.497 -6.994 1.00 82.25 95 ASP A C 1
ATOM 718 O O . ASP A 1 95 ? 3.858 21.533 -5.766 1.00 82.25 95 ASP A O 1
ATOM 722 N N . LEU A 1 96 ? 2.871 20.939 -7.685 1.00 82.19 96 LEU A N 1
ATOM 723 C CA . LEU A 1 96 ? 1.643 20.427 -7.066 1.00 82.19 96 LEU A CA 1
ATOM 724 C C . LEU A 1 96 ? 1.899 19.151 -6.245 1.00 82.19 96 LEU A C 1
ATOM 726 O O . LEU A 1 96 ? 1.383 19.013 -5.135 1.00 82.19 96 LEU A O 1
ATOM 730 N N . VAL A 1 97 ? 2.720 18.230 -6.763 1.00 86.19 97 VAL A N 1
ATOM 731 C CA . VAL A 1 97 ? 3.078 16.987 -6.059 1.00 86.19 97 VAL A CA 1
ATOM 732 C C . VAL A 1 97 ? 3.983 17.272 -4.857 1.00 86.19 97 VAL A C 1
ATOM 734 O O . VAL A 1 97 ? 3.744 16.731 -3.778 1.00 86.19 97 VAL A O 1
ATOM 737 N N . SER A 1 98 ? 4.992 18.133 -5.009 1.00 87.38 98 SER A N 1
ATOM 738 C CA . SER A 1 98 ? 5.933 18.466 -3.931 1.00 87.38 98 SER A CA 1
ATOM 739 C C . SER A 1 98 ? 5.274 19.267 -2.810 1.00 87.38 98 SER A C 1
ATOM 741 O O . SER A 1 98 ? 5.499 18.938 -1.648 1.00 87.38 98 SER A O 1
ATOM 743 N N . ALA A 1 99 ? 4.396 20.229 -3.120 1.00 87.31 99 ALA A N 1
ATOM 744 C CA . ALA A 1 99 ? 3.644 20.970 -2.107 1.00 87.31 99 ALA A CA 1
ATOM 745 C C . ALA A 1 99 ? 2.778 20.040 -1.241 1.00 87.31 99 ALA A C 1
ATOM 747 O O . ALA A 1 99 ? 2.813 20.127 -0.012 1.00 87.31 99 ALA A O 1
ATOM 748 N N . HIS A 1 100 ? 2.045 19.106 -1.857 1.00 89.62 100 HIS A N 1
ATOM 749 C CA . HIS A 1 100 ? 1.216 18.159 -1.108 1.00 89.62 100 HIS A CA 1
ATOM 750 C C . HIS A 1 100 ? 2.052 17.132 -0.324 1.00 89.62 100 HIS A C 1
ATOM 752 O O . HIS A 1 100 ? 1.720 16.798 0.813 1.00 89.62 100 HIS A O 1
ATOM 758 N N . PHE A 1 101 ? 3.172 16.669 -0.888 1.00 92.44 101 PHE A N 1
ATOM 759 C CA . PHE A 1 101 ? 4.083 15.751 -0.202 1.00 92.44 101 PHE A CA 1
ATOM 760 C C . PHE A 1 101 ? 4.770 16.410 1.005 1.00 92.44 101 PHE A C 1
ATOM 762 O O . PHE A 1 101 ? 4.822 15.810 2.075 1.00 92.44 101 PHE A O 1
ATOM 769 N N . ALA A 1 102 ? 5.214 17.665 0.880 1.00 92.06 102 ALA A N 1
ATOM 770 C CA . ALA A 1 102 ? 5.775 18.441 1.986 1.00 92.06 102 ALA A CA 1
ATOM 771 C C . ALA A 1 102 ? 4.744 18.683 3.103 1.00 92.06 102 ALA A C 1
ATOM 773 O O . ALA A 1 102 ? 5.054 18.495 4.277 1.00 92.06 102 ALA A O 1
ATOM 774 N N . GLN A 1 103 ? 3.493 19.015 2.754 1.00 93.31 103 GLN A N 1
ATOM 775 C CA . GLN A 1 103 ? 2.396 19.100 3.727 1.00 93.31 103 GLN A CA 1
ATOM 776 C C . GLN A 1 103 ? 2.188 17.772 4.470 1.00 93.31 103 GLN A C 1
ATOM 778 O O . GLN A 1 103 ? 2.076 17.771 5.696 1.00 93.31 103 GLN A O 1
ATOM 783 N N . TYR A 1 104 ? 2.175 16.643 3.754 1.00 95.00 104 TYR A N 1
ATOM 784 C CA . TYR A 1 104 ? 2.022 15.325 4.371 1.00 95.00 104 TYR A CA 1
ATOM 785 C C . TYR A 1 104 ? 3.197 14.966 5.293 1.00 95.00 104 TYR A C 1
ATOM 787 O O . TYR A 1 104 ? 2.965 14.461 6.389 1.00 95.00 104 TYR A O 1
ATOM 795 N N . LEU A 1 105 ? 4.441 15.265 4.900 1.00 94.94 105 LEU A N 1
ATOM 796 C CA . LEU A 1 105 ? 5.615 15.036 5.748 1.00 94.94 105 LEU A CA 1
ATOM 797 C C . LEU A 1 105 ? 5.590 15.891 7.022 1.00 94.94 105 LEU A C 1
ATOM 799 O O . LEU A 1 105 ? 5.818 15.349 8.099 1.00 94.94 105 LEU A O 1
ATOM 803 N N . ASN A 1 106 ? 5.227 17.173 6.938 1.00 94.44 106 ASN A N 1
ATOM 804 C CA . ASN A 1 106 ? 5.122 18.048 8.114 1.00 94.44 106 ASN A CA 1
ATOM 805 C C . ASN A 1 106 ? 4.018 17.580 9.089 1.00 94.44 106 ASN A C 1
ATOM 807 O O . ASN A 1 106 ? 4.180 17.633 10.311 1.00 94.44 106 ASN A O 1
ATOM 811 N N . LEU A 1 107 ? 2.894 17.079 8.560 1.00 95.38 107 LEU A N 1
ATOM 812 C CA . LEU A 1 107 ? 1.826 16.466 9.361 1.00 95.38 107 LEU A CA 1
ATOM 813 C C . LEU A 1 107 ? 2.260 15.127 9.978 1.00 95.38 107 LEU A C 1
ATOM 815 O O . LEU A 1 107 ? 1.913 14.830 11.122 1.00 95.38 107 LEU A O 1
ATOM 819 N N . LEU A 1 108 ? 3.036 14.321 9.251 1.00 96.06 108 LEU A N 1
ATOM 820 C CA . LEU A 1 108 ? 3.591 13.065 9.752 1.00 96.06 108 LEU A CA 1
ATOM 821 C C . LEU A 1 108 ? 4.621 13.310 10.863 1.00 96.06 108 LEU A C 1
ATOM 823 O O . LEU A 1 108 ? 4.553 12.652 11.897 1.00 96.06 108 LEU A O 1
ATOM 827 N N . GLU A 1 109 ? 5.527 14.273 10.689 1.00 95.94 109 GLU A N 1
ATOM 828 C CA . GLU A 1 109 ? 6.526 14.650 11.691 1.00 95.94 109 GLU A CA 1
ATOM 829 C C . GLU A 1 109 ? 5.862 15.127 12.987 1.00 95.94 109 GLU A C 1
ATOM 831 O O . GLU A 1 109 ? 6.125 14.567 14.050 1.00 95.94 109 GLU A O 1
ATOM 836 N N . THR A 1 110 ? 4.944 16.093 12.904 1.00 94.25 110 THR A N 1
ATOM 837 C CA . THR A 1 110 ? 4.214 16.592 14.084 1.00 94.25 110 THR A CA 1
ATOM 838 C C . THR A 1 110 ? 3.394 15.494 14.772 1.00 94.25 110 THR A C 1
ATOM 840 O O . THR A 1 110 ? 3.354 15.441 16.002 1.00 94.25 110 THR A O 1
ATOM 843 N N . THR A 1 111 ? 2.821 14.551 14.013 1.00 93.31 111 THR A N 1
ATOM 844 C CA . THR A 1 111 ? 2.136 13.369 14.570 1.00 93.31 111 THR A CA 1
ATOM 845 C C . THR A 1 111 ? 3.106 12.411 15.274 1.00 93.31 111 THR A C 1
ATOM 847 O O . THR A 1 111 ? 2.797 11.909 16.355 1.00 93.31 111 THR A O 1
ATOM 850 N N . ILE A 1 112 ? 4.286 12.155 14.701 1.00 94.50 112 ILE A N 1
ATOM 851 C CA . ILE A 1 112 ? 5.321 11.299 15.304 1.00 94.50 112 ILE A CA 1
ATOM 852 C C . ILE A 1 112 ? 5.867 11.937 16.586 1.00 94.50 112 ILE A C 1
ATOM 854 O O . ILE A 1 112 ? 5.993 11.246 17.596 1.00 94.50 112 ILE A O 1
ATOM 858 N N . GLN A 1 113 ? 6.127 13.246 16.584 1.00 94.94 113 GLN A N 1
ATOM 859 C CA . GLN A 1 113 ? 6.533 13.989 17.778 1.00 94.94 113 GLN A CA 1
ATOM 860 C C . GLN A 1 113 ? 5.451 13.911 18.872 1.00 94.94 113 GLN A C 1
ATOM 862 O O . GLN A 1 113 ? 5.761 13.563 20.010 1.00 94.94 113 GLN A O 1
ATOM 867 N N . GLU A 1 114 ? 4.174 14.142 18.541 1.00 92.62 114 GLU A N 1
ATOM 868 C CA . GLU A 1 114 ? 3.056 14.026 19.494 1.00 92.62 114 GLU A CA 1
ATOM 869 C C . GLU A 1 114 ? 2.935 12.620 20.116 1.00 92.62 114 GLU A C 1
ATOM 871 O O . GLU A 1 114 ? 2.656 12.501 21.314 1.00 92.62 114 GLU A O 1
ATOM 876 N N . LEU A 1 115 ? 3.196 11.567 19.334 1.00 94.25 115 LEU A N 1
ATOM 877 C CA . LEU A 1 115 ? 3.236 10.183 19.815 1.00 94.25 115 LEU A CA 1
ATOM 878 C C . LEU A 1 115 ? 4.452 9.905 20.715 1.00 94.25 115 LEU A C 1
ATOM 880 O O . LEU A 1 115 ? 4.295 9.285 21.763 1.00 94.25 115 LEU A O 1
ATOM 884 N N . ILE A 1 116 ? 5.652 10.362 20.343 1.00 93.62 116 ILE A N 1
ATOM 885 C CA . ILE A 1 116 ? 6.885 10.131 21.121 1.00 93.62 116 ILE A CA 1
ATOM 886 C C . ILE A 1 116 ? 6.841 10.874 22.462 1.00 93.62 116 ILE A C 1
ATOM 888 O O . ILE A 1 116 ? 7.171 10.293 23.494 1.00 93.62 116 ILE A O 1
ATOM 892 N N . TYR A 1 117 ? 6.380 12.127 22.473 1.00 94.19 117 TYR A N 1
ATOM 893 C CA . TYR A 1 117 ? 6.213 12.916 23.699 1.00 94.19 117 TYR A CA 1
ATOM 894 C C . TYR A 1 117 ? 4.940 12.561 24.491 1.00 94.19 117 TYR A C 1
ATOM 896 O O . TYR A 1 117 ? 4.658 13.189 25.509 1.00 94.19 117 TYR A O 1
ATOM 904 N N . ALA A 1 118 ? 4.168 11.566 24.040 1.00 92.38 118 ALA A N 1
ATOM 905 C CA . ALA A 1 118 ? 2.980 11.024 24.702 1.00 92.38 118 ALA A CA 1
ATOM 906 C C . ALA A 1 118 ? 1.911 12.061 25.118 1.00 92.38 118 ALA A C 1
ATOM 908 O O . ALA A 1 118 ? 1.095 11.788 26.004 1.00 92.38 118 ALA A O 1
ATOM 909 N N . LYS A 1 119 ? 1.864 13.222 24.440 1.00 91.38 119 LYS A N 1
ATOM 910 C CA . LYS A 1 119 ? 0.940 14.352 24.694 1.00 91.38 119 LYS A CA 1
ATOM 911 C C . LYS A 1 119 ? -0.518 13.895 24.825 1.00 91.38 119 LYS A C 1
ATOM 913 O O . LYS A 1 119 ? -1.267 14.430 25.636 1.00 91.38 119 LYS A O 1
ATOM 918 N N . ASN A 1 120 ? -0.895 12.868 24.064 1.00 89.56 120 ASN A N 1
ATOM 919 C CA . ASN A 1 120 ? -2.138 12.128 24.230 1.00 89.56 120 ASN A CA 1
ATOM 920 C C . ASN A 1 120 ? -1.841 10.652 24.545 1.00 89.56 120 ASN A C 1
ATOM 922 O O . ASN A 1 120 ? -1.719 9.822 23.637 1.00 89.56 120 ASN A O 1
ATOM 926 N N . ILE A 1 121 ? -1.758 10.301 25.834 1.00 90.75 121 ILE A N 1
ATOM 927 C CA . ILE A 1 121 ? -1.429 8.941 26.315 1.00 90.75 121 ILE A CA 1
ATOM 928 C C . ILE A 1 121 ? -2.363 7.878 25.708 1.00 90.75 121 ILE A C 1
ATOM 930 O O . ILE A 1 121 ? -1.910 6.817 25.288 1.00 90.75 121 ILE A O 1
ATOM 934 N N . GLU A 1 122 ? -3.664 8.164 25.583 1.00 89.19 122 GLU A N 1
ATOM 935 C CA . GLU A 1 122 ? -4.639 7.227 25.001 1.00 89.19 122 GLU A CA 1
ATOM 936 C C . GLU A 1 122 ? -4.435 6.968 23.504 1.00 89.19 122 GLU A C 1
ATOM 938 O O . GLU A 1 122 ? -4.728 5.870 23.029 1.00 89.19 122 GLU A O 1
ATOM 943 N N . ILE A 1 123 ? -3.954 7.963 22.755 1.00 90.19 123 ILE A N 1
ATOM 944 C CA . ILE A 1 123 ? -3.626 7.816 21.330 1.00 90.19 123 ILE A CA 1
ATOM 945 C C . ILE A 1 123 ? -2.298 7.066 21.205 1.00 90.19 123 ILE A C 1
ATOM 947 O O . ILE A 1 123 ? -2.198 6.115 20.434 1.00 90.19 123 ILE A O 1
ATOM 951 N N . THR A 1 124 ? -1.325 7.417 22.044 1.00 92.62 124 THR A N 1
ATOM 952 C CA . THR A 1 124 ? 0.009 6.805 22.106 1.00 92.62 124 THR A CA 1
ATOM 953 C C . THR A 1 124 ? -0.059 5.315 22.445 1.00 92.62 124 THR A C 1
ATOM 955 O O . THR A 1 124 ? 0.545 4.496 21.756 1.00 92.62 124 THR A O 1
ATOM 958 N N . LEU A 1 125 ? -0.866 4.922 23.437 1.00 92.81 125 LEU A N 1
ATOM 959 C CA . LEU A 1 125 ? -1.058 3.517 23.810 1.00 92.81 125 LEU A CA 1
ATOM 960 C C . LEU A 1 125 ? -1.761 2.716 22.699 1.00 92.81 125 LEU A C 1
ATOM 962 O O . LEU A 1 125 ? -1.369 1.583 22.417 1.00 92.81 125 LEU A O 1
ATOM 966 N N . LYS A 1 126 ? -2.759 3.307 22.023 1.00 93.25 126 LYS A N 1
ATOM 967 C CA . LYS A 1 126 ? -3.405 2.695 20.846 1.00 93.25 126 LYS A CA 1
ATOM 968 C C . LYS A 1 126 ? -2.415 2.530 19.693 1.00 93.25 126 LYS A C 1
ATOM 970 O O . LYS A 1 126 ? -2.376 1.461 19.093 1.00 93.25 126 LYS A O 1
ATOM 975 N N . ALA A 1 127 ? -1.598 3.543 19.411 1.00 93.06 127 ALA A N 1
ATOM 976 C CA . ALA A 1 127 ? -0.564 3.493 18.381 1.00 93.06 127 ALA A CA 1
ATOM 977 C C . ALA A 1 127 ? 0.516 2.446 18.699 1.00 93.06 127 ALA A C 1
ATOM 979 O O . ALA A 1 127 ? 0.898 1.686 17.814 1.00 93.06 127 ALA A O 1
ATOM 980 N N . GLY A 1 128 ? 0.945 2.328 19.960 1.00 94.00 128 GLY A N 1
ATOM 981 C CA . GLY A 1 128 ? 1.868 1.284 20.415 1.00 94.00 128 GLY A CA 1
ATOM 982 C C . GLY A 1 128 ? 1.295 -0.127 20.252 1.00 94.00 128 GLY A C 1
ATOM 983 O O . GLY A 1 128 ? 1.965 -1.006 19.711 1.00 94.00 128 GLY A O 1
ATOM 984 N N . ALA A 1 129 ? 0.031 -0.340 20.633 1.00 95.25 129 ALA A N 1
ATOM 985 C CA . ALA A 1 129 ? -0.656 -1.618 20.436 1.00 95.25 129 ALA A CA 1
ATOM 986 C C . ALA A 1 129 ? -0.833 -1.964 18.944 1.00 95.25 129 ALA A C 1
ATOM 988 O O . ALA A 1 129 ? -0.546 -3.090 18.534 1.00 95.25 129 ALA A O 1
ATOM 989 N N . LEU A 1 130 ? -1.240 -0.994 18.117 1.00 95.19 130 LEU A N 1
ATOM 990 C CA . LEU A 1 130 ? -1.333 -1.148 16.661 1.00 95.19 130 LEU A CA 1
ATOM 991 C C . LEU A 1 130 ? 0.034 -1.463 16.042 1.00 95.19 130 LEU A C 1
ATOM 993 O O . LEU A 1 130 ? 0.129 -2.380 15.233 1.00 95.19 130 LEU A O 1
ATOM 997 N N . SER A 1 131 ? 1.093 -0.765 16.459 1.00 93.88 131 SER A N 1
ATOM 998 C CA . SER A 1 131 ? 2.471 -0.996 16.012 1.00 93.88 131 SER A CA 1
ATOM 999 C C . SER A 1 131 ? 2.961 -2.400 16.378 1.00 93.88 131 SER A C 1
ATOM 1001 O O . SER A 1 131 ? 3.503 -3.099 15.526 1.00 93.88 131 SER A O 1
ATOM 1003 N N . TYR A 1 132 ? 2.683 -2.883 17.595 1.00 94.50 132 TYR A N 1
ATOM 1004 C CA . TYR A 1 132 ? 3.010 -4.255 17.999 1.00 94.50 132 TYR A CA 1
ATOM 1005 C C . TYR A 1 132 ? 2.272 -5.309 17.158 1.00 94.50 132 TYR A C 1
ATOM 1007 O O . TYR A 1 132 ? 2.877 -6.295 16.727 1.00 94.50 132 TYR A O 1
ATOM 1015 N N . ILE A 1 133 ? 0.981 -5.094 16.880 1.00 94.50 133 ILE A N 1
ATOM 1016 C CA . ILE A 1 133 ? 0.198 -5.960 15.986 1.00 94.50 133 ILE A CA 1
ATOM 1017 C C . ILE A 1 133 ? 0.801 -5.941 14.576 1.00 94.50 133 ILE A C 1
ATOM 1019 O O . ILE A 1 133 ? 1.009 -7.003 13.995 1.00 94.50 133 ILE A O 1
ATOM 1023 N N . LEU A 1 134 ? 1.143 -4.764 14.045 1.00 89.75 134 LEU A N 1
ATOM 1024 C CA . LEU A 1 134 ? 1.706 -4.600 12.702 1.00 89.75 134 LEU A CA 1
ATOM 1025 C C . LEU A 1 134 ? 3.113 -5.210 12.579 1.00 89.75 134 LEU A C 1
ATOM 1027 O O . LEU A 1 134 ? 3.429 -5.832 11.566 1.00 89.75 134 LEU A O 1
ATOM 1031 N N . PHE A 1 135 ? 3.929 -5.120 13.632 1.00 90.94 135 PHE A N 1
ATOM 1032 C CA . PHE A 1 135 ? 5.214 -5.809 13.757 1.00 90.94 135 PHE A CA 1
ATOM 1033 C C . PHE A 1 135 ? 5.031 -7.330 13.706 1.00 90.94 135 PHE A C 1
ATOM 1035 O O . PHE A 1 135 ? 5.631 -7.993 12.860 1.00 90.94 135 PHE A O 1
ATOM 1042 N N . LYS A 1 136 ? 4.141 -7.897 14.534 1.00 92.06 136 LYS A N 1
ATOM 1043 C CA . LYS A 1 136 ? 3.825 -9.337 14.500 1.00 92.06 136 LYS A CA 1
ATOM 1044 C C . LYS A 1 136 ? 3.263 -9.778 13.146 1.00 92.06 136 LYS A C 1
ATOM 1046 O O . LYS A 1 136 ? 3.635 -10.845 12.660 1.00 92.06 136 LYS A O 1
ATOM 1051 N N . LEU A 1 137 ? 2.437 -8.947 12.513 1.00 89.62 137 LEU A N 1
ATOM 1052 C CA . LEU A 1 137 ? 1.899 -9.194 11.177 1.00 89.62 137 LEU A CA 1
ATOM 1053 C C . LEU A 1 137 ? 3.006 -9.190 10.110 1.00 89.62 137 LEU A C 1
ATOM 1055 O O . LEU A 1 137 ? 2.979 -10.036 9.227 1.00 89.62 137 LEU A O 1
ATOM 1059 N N . THR A 1 138 ? 4.007 -8.313 10.228 1.00 88.00 138 THR A N 1
ATOM 1060 C CA . THR A 1 138 ? 5.167 -8.233 9.315 1.00 88.00 138 THR A CA 1
ATOM 1061 C C . THR A 1 138 ? 6.159 -9.387 9.514 1.00 88.00 138 THR A C 1
ATOM 1063 O O . THR A 1 138 ? 6.793 -9.825 8.557 1.00 88.00 138 THR A O 1
ATOM 1066 N N . LEU A 1 139 ? 6.276 -9.929 10.734 1.00 88.38 139 LEU A N 1
ATOM 1067 C CA . LEU A 1 139 ? 7.038 -11.160 10.987 1.00 88.38 139 LEU A CA 1
ATOM 1068 C C . LEU A 1 139 ? 6.358 -12.400 10.383 1.00 88.38 139 LEU A C 1
ATOM 1070 O O . LEU A 1 139 ? 7.051 -13.324 9.964 1.00 88.38 139 LEU A O 1
ATOM 1074 N N . TRP A 1 140 ? 5.022 -12.443 10.358 1.00 85.44 140 TRP A N 1
ATOM 1075 C CA . TRP A 1 140 ? 4.272 -13.601 9.856 1.00 85.44 140 TRP A CA 1
ATOM 1076 C C . TRP A 1 140 ? 3.993 -13.530 8.346 1.00 85.44 140 TRP A C 1
ATOM 1078 O O . TRP A 1 140 ? 4.038 -14.550 7.658 1.00 85.44 140 TRP A O 1
ATOM 1088 N N . PHE A 1 141 ? 3.758 -12.329 7.815 1.00 85.25 141 PHE A N 1
ATOM 1089 C CA . PHE A 1 141 ? 3.485 -12.068 6.406 1.00 85.25 141 PHE A CA 1
ATOM 1090 C C . PHE A 1 141 ? 4.535 -11.127 5.816 1.00 85.25 141 PHE A C 1
ATOM 1092 O O . PHE A 1 141 ? 4.650 -9.964 6.197 1.00 85.25 141 PHE A O 1
ATOM 1099 N N . SER A 1 142 ? 5.234 -11.601 4.784 1.00 87.44 142 SER A N 1
ATOM 1100 C CA . SER A 1 142 ? 6.037 -10.735 3.921 1.00 87.44 142 SER A CA 1
ATOM 1101 C C . SER A 1 142 ? 5.163 -9.637 3.299 1.00 87.44 142 SER A C 1
ATOM 1103 O O . SER A 1 142 ? 4.013 -9.890 2.924 1.00 87.44 142 SER A O 1
ATOM 1105 N N . ILE A 1 143 ? 5.739 -8.448 3.089 1.00 85.19 143 ILE A N 1
ATOM 1106 C CA . ILE A 1 143 ? 5.112 -7.334 2.353 1.00 85.19 143 ILE A CA 1
ATOM 1107 C C . ILE A 1 143 ? 4.531 -7.828 1.018 1.00 85.19 143 ILE A C 1
ATOM 1109 O O . ILE A 1 143 ? 3.418 -7.460 0.653 1.00 85.19 143 ILE A O 1
ATOM 1113 N N . PHE A 1 144 ? 5.228 -8.744 0.332 1.00 87.06 144 PHE A N 1
ATOM 1114 C CA . PHE A 1 144 ? 4.728 -9.361 -0.895 1.00 87.06 144 PHE A CA 1
ATOM 1115 C C . PHE A 1 144 ? 3.428 -10.151 -0.688 1.00 87.06 144 PHE A C 1
ATOM 1117 O O . PHE A 1 144 ? 2.469 -9.983 -1.437 1.00 87.06 144 PHE A O 1
ATOM 1124 N N . THR A 1 145 ? 3.384 -11.025 0.322 1.00 88.31 145 THR A N 1
ATOM 1125 C CA . THR A 1 145 ? 2.186 -11.825 0.619 1.00 88.31 145 THR A CA 1
ATOM 1126 C C . THR A 1 145 ? 1.027 -10.952 1.086 1.00 88.31 145 THR A C 1
ATOM 1128 O O . THR A 1 145 ? -0.115 -11.260 0.760 1.00 88.31 145 THR A O 1
ATOM 1131 N N . LEU A 1 146 ? 1.305 -9.834 1.763 1.00 89.38 146 LEU A N 1
ATOM 1132 C CA . LEU A 1 146 ? 0.301 -8.835 2.130 1.00 89.38 146 LEU A CA 1
ATOM 1133 C C . LEU A 1 146 ? -0.261 -8.147 0.870 1.00 89.38 146 LEU A C 1
ATOM 1135 O O . LEU A 1 146 ? -1.476 -8.095 0.695 1.00 89.38 146 LEU A O 1
ATOM 1139 N N . LEU A 1 147 ? 0.598 -7.713 -0.059 1.00 89.75 147 LEU A N 1
ATOM 1140 C CA . LEU A 1 147 ? 0.197 -7.069 -1.318 1.00 89.75 147 LEU A CA 1
ATOM 1141 C C . LEU A 1 147 ? -0.609 -8.009 -2.234 1.00 89.75 147 LEU A C 1
ATOM 1143 O O . LEU A 1 147 ? -1.638 -7.615 -2.790 1.00 89.75 147 LEU A O 1
ATOM 1147 N N . LEU A 1 148 ? -0.190 -9.274 -2.338 1.00 91.44 148 LEU A N 1
ATOM 1148 C CA . LEU A 1 148 ? -0.911 -10.313 -3.075 1.00 91.44 148 LEU A CA 1
ATOM 1149 C C . LEU A 1 148 ? -2.273 -10.616 -2.430 1.00 91.44 148 LEU A C 1
ATOM 1151 O O . LEU A 1 148 ? -3.287 -10.620 -3.123 1.00 91.44 148 LEU A O 1
ATOM 1155 N N . THR A 1 149 ? -2.320 -10.805 -1.106 1.00 90.69 149 THR A N 1
ATOM 1156 C CA . THR A 1 149 ? -3.574 -11.067 -0.372 1.00 90.69 149 THR A CA 1
ATOM 1157 C C . THR A 1 149 ? -4.527 -9.879 -0.470 1.00 90.69 149 THR A C 1
ATOM 1159 O O . THR A 1 149 ? -5.713 -10.078 -0.703 1.00 90.69 149 THR A O 1
ATOM 1162 N N . SER A 1 150 ? -4.022 -8.647 -0.372 1.00 91.38 150 SER A N 1
ATOM 1163 C CA . SER A 1 150 ? -4.804 -7.422 -0.569 1.00 91.38 150 SER A CA 1
ATOM 1164 C C . SER A 1 150 ? -5.421 -7.370 -1.969 1.00 91.38 150 SER A C 1
ATOM 1166 O O . SER A 1 150 ? -6.617 -7.126 -2.106 1.00 91.38 150 SER A O 1
ATOM 1168 N N . THR A 1 151 ? -4.646 -7.711 -3.006 1.00 91.31 151 THR A N 1
ATOM 1169 C CA . THR A 1 151 ? -5.136 -7.788 -4.394 1.00 91.31 151 THR A CA 1
ATOM 1170 C C . THR A 1 151 ? -6.231 -8.851 -4.545 1.00 91.31 151 THR A C 1
ATOM 1172 O O . THR A 1 151 ? -7.273 -8.576 -5.136 1.00 91.31 151 THR A O 1
ATOM 1175 N N . ILE A 1 152 ? -6.035 -10.046 -3.974 1.00 91.44 152 ILE A N 1
ATOM 1176 C CA . ILE A 1 152 ? -7.042 -11.119 -3.967 1.00 91.44 152 ILE A CA 1
ATOM 1177 C C . ILE A 1 152 ? -8.313 -10.643 -3.254 1.00 91.44 152 ILE A C 1
ATOM 1179 O O . ILE A 1 152 ? -9.387 -10.666 -3.843 1.00 91.44 152 ILE A O 1
ATOM 1183 N N . VAL A 1 153 ? -8.210 -10.136 -2.025 1.00 90.81 153 VAL A N 1
ATOM 1184 C CA . VAL A 1 153 ? -9.364 -9.660 -1.244 1.00 90.81 153 VAL A CA 1
ATOM 1185 C C . VAL A 1 153 ? -10.099 -8.521 -1.960 1.00 90.81 153 VAL A C 1
ATOM 1187 O O . VAL A 1 153 ? -11.326 -8.550 -2.012 1.00 90.81 153 VAL A O 1
ATOM 1190 N N . ALA A 1 154 ? -9.393 -7.569 -2.574 1.00 89.62 154 ALA A N 1
ATOM 1191 C CA . ALA A 1 154 ? -10.003 -6.441 -3.282 1.00 89.62 154 ALA A CA 1
ATOM 1192 C C . ALA A 1 154 ? -10.867 -6.867 -4.485 1.00 89.62 154 ALA A C 1
ATOM 1194 O O . ALA A 1 154 ? -11.917 -6.267 -4.716 1.00 89.62 154 ALA A O 1
ATOM 1195 N N . PHE A 1 155 ? -10.468 -7.908 -5.224 1.00 88.19 155 PHE A N 1
ATOM 1196 C CA . PHE A 1 155 ? -11.250 -8.450 -6.343 1.00 88.19 155 PHE A CA 1
ATOM 1197 C C . PHE A 1 155 ? -12.247 -9.541 -5.916 1.00 88.19 155 PHE A C 1
ATOM 1199 O O . PHE A 1 155 ? -13.280 -9.707 -6.561 1.00 88.19 155 PHE A O 1
ATOM 1206 N N . THR A 1 156 ? -11.975 -10.296 -4.851 1.00 86.94 156 THR A N 1
ATOM 1207 C CA . THR A 1 156 ? -12.790 -11.452 -4.439 1.00 86.94 156 THR A CA 1
ATOM 1208 C C . THR A 1 156 ? -13.874 -11.095 -3.418 1.00 86.94 156 THR A C 1
ATOM 1210 O O . THR A 1 156 ? -14.969 -11.649 -3.495 1.00 86.94 156 THR A O 1
ATOM 1213 N N . ALA A 1 157 ? -13.641 -10.156 -2.495 1.00 88.19 157 ALA A N 1
ATOM 1214 C CA . ALA A 1 157 ? -14.644 -9.748 -1.504 1.00 88.19 157 ALA A CA 1
ATOM 1215 C C . ALA A 1 157 ? -15.935 -9.166 -2.124 1.00 88.19 157 ALA A C 1
ATOM 1217 O O . ALA A 1 157 ? -17.008 -9.666 -1.780 1.00 88.19 157 ALA A O 1
ATOM 1218 N N . PRO A 1 158 ? -15.896 -8.186 -3.057 1.00 85.06 158 PRO A N 1
ATOM 1219 C CA . PRO A 1 158 ? -17.112 -7.698 -3.718 1.00 85.06 158 PRO A CA 1
ATOM 1220 C C . PRO A 1 158 ? -17.830 -8.789 -4.525 1.00 85.06 158 PRO A C 1
ATOM 1222 O O . PRO A 1 158 ? -19.057 -8.827 -4.529 1.00 85.06 158 PRO A O 1
ATOM 1225 N N . PHE A 1 159 ? -17.094 -9.712 -5.153 1.00 84.69 159 PHE A N 1
ATOM 1226 C CA . PHE A 1 159 ? -17.673 -10.844 -5.881 1.00 84.69 159 PHE A CA 1
ATOM 1227 C C . PHE A 1 159 ? -18.392 -11.841 -4.958 1.00 84.69 159 PHE A C 1
ATOM 1229 O O . PHE A 1 159 ? -19.544 -12.197 -5.207 1.00 84.69 159 PHE A O 1
ATOM 1236 N N . ILE A 1 160 ? -17.754 -12.274 -3.865 1.00 85.38 160 ILE A N 1
ATOM 1237 C CA . ILE A 1 160 ? -18.381 -13.176 -2.885 1.00 85.38 160 ILE A CA 1
ATOM 1238 C C . ILE A 1 160 ? -19.587 -12.499 -2.227 1.00 85.38 160 ILE A C 1
ATOM 1240 O O . ILE A 1 160 ? -20.617 -13.155 -2.050 1.00 85.38 160 ILE A O 1
ATOM 1244 N N . TYR A 1 161 ? -19.485 -11.200 -1.919 1.00 86.31 161 TYR A N 1
ATOM 1245 C CA . TYR A 1 161 ? -20.589 -10.434 -1.354 1.00 86.31 161 TYR A CA 1
ATOM 1246 C C . TYR A 1 161 ? -21.786 -10.378 -2.304 1.00 86.31 161 TYR A C 1
ATOM 1248 O O . TYR A 1 161 ? -22.871 -10.797 -1.915 1.00 86.31 161 TYR A O 1
ATOM 1256 N N . GLU A 1 162 ? -21.606 -9.945 -3.556 1.00 85.00 162 GLU A N 1
ATOM 1257 C CA . GLU A 1 162 ? -22.708 -9.836 -4.523 1.00 85.00 162 GLU A CA 1
ATOM 1258 C C . GLU A 1 162 ? -23.438 -11.169 -4.752 1.00 85.00 162 GLU A C 1
ATOM 1260 O O . GLU A 1 162 ? -24.668 -11.180 -4.808 1.00 85.00 162 GLU A O 1
ATOM 1265 N N . ASN A 1 163 ? -22.713 -12.292 -4.774 1.00 84.75 163 ASN A N 1
ATOM 1266 C CA . ASN A 1 163 ? -23.311 -13.623 -4.911 1.00 84.75 163 ASN A CA 1
ATOM 1267 C C . ASN A 1 163 ? -24.071 -14.108 -3.657 1.00 84.75 163 ASN A C 1
ATOM 1269 O O . ASN A 1 163 ? -25.011 -14.888 -3.790 1.00 84.75 163 ASN A O 1
ATOM 1273 N N . ASN A 1 164 ? -23.692 -13.674 -2.445 1.00 87.19 164 ASN A N 1
ATOM 1274 C CA . ASN A 1 164 ? -24.173 -14.276 -1.188 1.00 87.19 164 ASN A CA 1
ATOM 1275 C C . ASN A 1 164 ? -24.809 -13.292 -0.185 1.00 87.19 164 ASN A C 1
ATOM 1277 O O . ASN A 1 164 ? -25.093 -13.709 0.940 1.00 87.19 164 ASN A O 1
ATOM 1281 N N . LYS A 1 165 ? -25.063 -12.025 -0.565 1.00 86.31 165 LYS A N 1
ATOM 1282 C CA . LYS A 1 165 ? -25.520 -10.919 0.319 1.00 86.31 165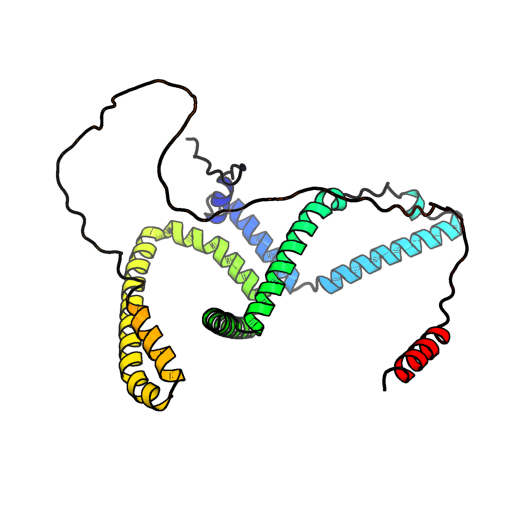 LYS A CA 1
ATOM 1283 C C . LYS A 1 165 ? -26.421 -11.363 1.466 1.00 86.31 165 LYS A C 1
ATOM 1285 O O . LYS A 1 165 ? -26.027 -11.267 2.616 1.00 86.31 165 LYS A O 1
ATOM 1290 N N . LYS A 1 166 ? -27.575 -11.964 1.147 1.00 86.31 166 LYS A N 1
ATOM 1291 C CA . LYS A 1 166 ? -28.591 -12.393 2.127 1.00 86.31 166 LYS A CA 1
ATOM 1292 C C . LYS A 1 166 ? -28.021 -13.258 3.260 1.00 86.31 166 LYS A C 1
ATOM 1294 O O . LYS A 1 166 ? -28.388 -13.060 4.412 1.00 86.31 166 LYS A O 1
ATOM 1299 N N . GLN A 1 167 ? -27.134 -14.201 2.936 1.00 87.88 167 GLN A N 1
ATOM 1300 C CA . GLN A 1 167 ? -26.501 -15.077 3.925 1.00 87.88 167 GLN A CA 1
ATOM 1301 C C . GLN A 1 167 ? -25.436 -14.323 4.726 1.00 87.88 167 GLN A C 1
ATOM 1303 O O . GLN A 1 167 ? -25.360 -14.471 5.942 1.00 87.88 167 GLN A O 1
ATOM 1308 N N . ILE A 1 168 ? -24.632 -13.490 4.057 1.00 86.75 168 ILE A N 1
ATOM 1309 C CA . ILE A 1 168 ? -23.580 -12.691 4.696 1.00 86.75 168 ILE A CA 1
ATOM 1310 C C . ILE A 1 168 ? -24.189 -11.667 5.659 1.00 86.75 168 ILE A C 1
ATOM 1312 O O . ILE A 1 168 ? -23.732 -11.571 6.792 1.00 86.75 168 ILE A O 1
ATOM 1316 N N . ASP A 1 169 ? -25.250 -10.969 5.263 1.00 89.25 169 ASP A N 1
ATOM 1317 C CA . ASP A 1 169 ? -25.950 -9.978 6.083 1.00 89.25 169 ASP A CA 1
ATOM 1318 C C . ASP A 1 169 ? -26.578 -10.631 7.330 1.00 89.25 169 ASP A C 1
ATOM 1320 O O . ASP A 1 169 ? -26.432 -10.126 8.446 1.00 89.25 169 ASP A O 1
ATOM 1324 N N . GLU A 1 170 ? -27.211 -11.802 7.182 1.00 89.25 170 GLU A N 1
ATOM 1325 C CA . GLU A 1 170 ? -27.758 -12.559 8.315 1.00 89.25 170 GLU A CA 1
ATOM 1326 C C . GLU A 1 170 ? -26.650 -13.071 9.255 1.00 89.25 170 GLU A C 1
ATOM 1328 O O . GLU A 1 170 ? -26.768 -12.964 10.482 1.00 89.25 170 GLU A O 1
ATOM 1333 N N . LEU A 1 171 ? -25.548 -13.587 8.701 1.00 89.00 171 LEU A N 1
ATOM 1334 C CA . LEU A 1 171 ? -24.380 -14.011 9.474 1.00 89.00 171 LEU A CA 1
ATOM 1335 C C . LEU A 1 171 ? -23.731 -12.827 10.197 1.00 89.00 171 LEU A C 1
ATOM 1337 O O . LEU A 1 171 ? -23.420 -12.957 11.377 1.00 89.00 171 LEU A O 1
ATOM 1341 N N . LEU A 1 172 ? -23.589 -11.661 9.564 1.00 89.31 172 LEU A N 1
ATOM 1342 C CA . LEU A 1 172 ? -23.086 -10.441 10.201 1.00 89.31 172 LEU A CA 1
ATOM 1343 C C . LEU A 1 172 ? -23.981 -10.016 11.372 1.00 89.31 172 LEU A C 1
ATOM 1345 O O . LEU A 1 172 ? -23.464 -9.692 12.442 1.00 89.31 172 LEU A O 1
ATOM 1349 N N . VAL A 1 173 ? -25.309 -10.089 11.240 1.00 90.00 173 VAL A N 1
ATOM 1350 C CA . VAL A 1 173 ? -26.240 -9.815 12.353 1.00 90.00 173 VAL A CA 1
ATOM 1351 C C . VAL A 1 173 ? -26.104 -10.845 13.485 1.00 90.00 173 VAL A C 1
ATOM 1353 O O . VAL A 1 173 ? -26.202 -10.475 14.656 1.00 90.00 173 VAL A O 1
ATOM 1356 N N . LYS A 1 174 ? -25.839 -12.123 13.186 1.00 90.12 174 LYS A N 1
ATOM 1357 C CA . LYS A 1 174 ? -25.574 -13.156 14.209 1.00 90.12 174 LYS A CA 1
ATOM 1358 C C . LYS A 1 174 ? -24.219 -12.944 14.893 1.00 90.12 174 LYS A C 1
ATOM 1360 O O . LYS A 1 174 ? -24.167 -12.839 16.118 1.00 90.12 174 LYS A O 1
ATOM 1365 N N . TYR A 1 175 ? -23.137 -12.798 14.130 1.00 90.75 175 TYR A N 1
ATOM 1366 C CA . TYR A 1 175 ? -21.786 -12.593 14.656 1.00 90.75 175 TYR A CA 1
ATOM 1367 C C . TYR A 1 175 ? -21.641 -11.281 15.431 1.00 90.75 175 TYR A C 1
ATOM 1369 O O . TYR A 1 175 ? -20.973 -11.283 16.458 1.00 90.75 175 TYR A O 1
ATOM 1377 N N . THR A 1 176 ? -22.290 -10.185 15.023 1.00 89.69 176 THR A N 1
ATOM 1378 C CA . THR A 1 176 ? -22.259 -8.919 15.787 1.00 89.69 176 THR A CA 1
ATOM 1379 C C . THR A 1 176 ? -23.068 -8.969 17.084 1.00 89.69 176 THR A C 1
ATOM 1381 O O . THR A 1 176 ? -22.729 -8.259 18.030 1.00 89.69 176 THR A O 1
ATOM 1384 N N . LYS A 1 177 ? -24.100 -9.820 17.181 1.00 90.62 177 LYS A N 1
ATOM 1385 C CA . LYS A 1 177 ? -24.777 -10.114 18.458 1.00 90.62 177 LYS A CA 1
ATOM 1386 C C . LYS A 1 177 ? -23.877 -10.948 19.370 1.00 90.62 177 LYS A C 1
ATOM 1388 O O . LYS A 1 177 ? -23.634 -10.542 20.503 1.00 90.62 177 LYS A O 1
ATOM 1393 N N . ILE A 1 178 ? -23.321 -12.045 18.852 1.00 91.38 178 ILE A N 1
ATOM 1394 C CA . ILE A 1 178 ? -22.443 -12.954 19.606 1.00 91.38 178 ILE A CA 1
ATOM 1395 C C . ILE A 1 178 ? -21.169 -12.235 20.072 1.00 91.38 178 ILE A C 1
ATOM 1397 O O . ILE A 1 178 ? -20.780 -12.375 21.229 1.00 91.38 178 ILE A O 1
ATOM 1401 N N . SER A 1 179 ? -20.534 -11.421 19.222 1.00 89.50 179 SER A N 1
ATOM 1402 C CA . SER A 1 179 ? -19.325 -10.678 19.593 1.00 89.50 179 SER A CA 1
ATOM 1403 C C . SER A 1 179 ? -19.609 -9.592 20.628 1.00 89.50 179 SER A C 1
ATOM 1405 O O . SER A 1 179 ? -18.818 -9.441 21.553 1.00 89.50 179 SER A O 1
ATOM 1407 N N . LYS A 1 180 ? -20.758 -8.901 20.557 1.00 90.25 180 LYS A N 1
ATOM 1408 C CA . LYS A 1 180 ? -21.207 -7.997 21.630 1.00 90.25 180 LYS A CA 1
ATOM 1409 C C . LYS A 1 180 ? -21.457 -8.753 22.935 1.00 90.25 180 LYS A C 1
ATOM 1411 O O . LYS A 1 180 ? -20.973 -8.310 23.968 1.00 90.25 180 LYS A O 1
ATOM 1416 N N . GLN A 1 181 ? -22.146 -9.895 22.901 1.00 91.56 181 GLN A N 1
ATOM 1417 C CA . GLN A 1 181 ? -22.379 -10.723 24.093 1.00 91.56 181 GLN A CA 1
ATOM 1418 C C . GLN A 1 181 ? -21.060 -11.183 24.724 1.00 91.56 181 GLN A C 1
ATOM 1420 O O . GLN A 1 181 ? -20.833 -10.914 25.899 1.00 91.56 181 GLN A O 1
ATOM 1425 N N . LYS A 1 182 ? -20.137 -11.762 23.943 1.00 89.00 182 LYS A N 1
ATOM 1426 C CA . LYS A 1 182 ? -18.817 -12.168 24.449 1.00 89.00 182 LYS A CA 1
ATOM 1427 C C . LYS A 1 182 ? -17.948 -10.989 24.882 1.00 89.00 182 LYS A C 1
ATOM 1429 O O . LYS A 1 182 ? -17.202 -11.130 25.842 1.00 89.00 182 LYS A O 1
ATOM 1434 N N . PHE A 1 183 ? -18.076 -9.818 24.261 1.00 88.56 183 PHE A N 1
ATOM 1435 C CA . PHE A 1 183 ? -17.417 -8.602 24.743 1.00 88.56 183 PHE A CA 1
ATOM 1436 C C . PHE A 1 183 ? -17.984 -8.131 26.090 1.00 88.56 183 PHE A C 1
ATOM 1438 O O . PHE A 1 183 ? -17.209 -7.718 26.945 1.00 88.56 183 PHE A O 1
ATOM 1445 N N . PHE A 1 184 ? -19.299 -8.219 26.318 1.00 86.75 184 PHE A N 1
ATOM 1446 C CA . PHE A 1 184 ? -19.898 -7.881 27.613 1.00 86.75 184 PHE A CA 1
ATOM 1447 C C . PHE A 1 184 ? -19.562 -8.911 28.700 1.00 86.75 184 PHE A C 1
ATOM 1449 O O . PHE A 1 184 ? -19.149 -8.495 29.777 1.00 86.75 184 PHE A O 1
ATOM 1456 N N . GLU A 1 185 ? -19.632 -10.215 28.409 1.00 86.94 185 GLU A N 1
ATOM 1457 C CA . GLU A 1 185 ? -19.170 -11.280 29.317 1.00 86.94 185 GLU A CA 1
ATOM 1458 C C . GLU A 1 185 ? -17.697 -11.078 29.707 1.00 86.94 185 GLU A C 1
ATOM 1460 O O . GLU A 1 185 ? -17.357 -11.065 30.888 1.00 86.94 185 GLU A O 1
ATOM 1465 N N . LEU A 1 186 ? -16.814 -10.849 28.726 1.00 86.31 186 LEU A N 1
ATOM 1466 C CA . LEU A 1 186 ? -15.400 -10.583 28.989 1.00 86.31 186 LEU A CA 1
ATOM 1467 C C . LEU A 1 186 ? -15.192 -9.254 29.723 1.00 86.31 186 LEU A C 1
ATOM 1469 O O . LEU A 1 186 ? -14.342 -9.199 30.601 1.00 86.31 186 LEU A O 1
ATOM 1473 N N . GLN A 1 187 ? -15.960 -8.198 29.432 1.00 85.81 187 GLN A N 1
ATOM 1474 C CA . GLN A 1 187 ? -15.895 -6.938 30.186 1.00 85.81 187 GLN A CA 1
ATOM 1475 C C . GLN A 1 187 ? -16.324 -7.133 31.650 1.00 85.81 187 GLN A C 1
ATOM 1477 O O . GLN A 1 187 ? -15.784 -6.465 32.528 1.00 85.81 187 GLN A O 1
ATOM 1482 N N . GLU A 1 188 ? -17.278 -8.022 31.921 1.00 84.31 188 GLU A N 1
ATOM 1483 C CA . GLU A 1 188 ? -17.767 -8.326 33.268 1.00 84.31 188 GLU A CA 1
ATOM 1484 C C . GLU A 1 188 ? -16.761 -9.170 34.058 1.00 84.31 188 GLU A C 1
ATOM 1486 O O . GLU A 1 188 ? -16.355 -8.760 35.142 1.00 84.31 188 GLU A O 1
ATOM 1491 N N . VAL A 1 189 ? -16.242 -10.254 33.471 1.00 84.31 189 VAL A N 1
ATOM 1492 C CA . VAL A 1 189 ? -15.164 -11.067 34.070 1.00 84.31 189 VAL A CA 1
ATOM 1493 C C . VAL A 1 189 ? -13.880 -10.247 34.250 1.00 84.31 189 VAL A C 1
ATOM 1495 O O . VAL A 1 189 ? -13.179 -10.399 35.250 1.00 84.31 189 VAL A O 1
ATOM 1498 N N . VAL A 1 190 ? -13.570 -9.333 33.322 1.00 81.50 190 VAL A N 1
ATOM 1499 C CA . VAL A 1 190 ? -12.463 -8.380 33.488 1.00 81.50 190 VAL A CA 1
ATOM 1500 C C . VAL A 1 190 ? -12.757 -7.389 34.610 1.00 81.50 190 VAL A C 1
ATOM 1502 O O . VAL A 1 190 ? -11.832 -7.094 35.349 1.00 81.50 190 VAL A O 1
ATOM 1505 N N . LYS A 1 191 ? -13.989 -6.905 34.816 1.00 77.12 191 LYS A N 1
ATOM 1506 C CA . LYS A 1 191 ? -14.317 -6.062 35.984 1.00 77.12 191 LYS A CA 1
ATOM 1507 C C . LYS A 1 191 ? -14.134 -6.827 37.293 1.00 77.12 191 LYS A C 1
ATOM 1509 O O . LYS A 1 191 ? -13.334 -6.403 38.120 1.00 77.12 191 LYS A O 1
ATOM 1514 N N . GLU A 1 192 ? -14.775 -7.986 37.418 1.00 81.94 192 GLU A N 1
ATOM 1515 C CA . GLU A 1 192 ? -14.706 -8.872 38.589 1.00 81.94 192 GLU A CA 1
ATOM 1516 C C . GLU A 1 192 ? -13.256 -9.200 38.988 1.00 81.94 192 GLU A C 1
ATOM 1518 O O . GLU A 1 192 ? -12.900 -9.134 40.163 1.00 81.94 192 GLU A O 1
ATOM 1523 N N . LYS A 1 193 ? -12.391 -9.519 38.013 1.00 77.75 193 LYS A N 1
ATOM 1524 C CA . LYS A 1 193 ? -10.995 -9.904 38.282 1.00 77.75 193 LYS A CA 1
ATOM 1525 C C . LYS A 1 193 ? -10.015 -8.734 38.299 1.00 77.75 193 LYS A C 1
ATOM 1527 O O . LYS A 1 193 ? -8.966 -8.853 38.928 1.00 77.75 193 LYS A O 1
ATOM 1532 N N . ALA A 1 194 ? -10.329 -7.610 37.655 1.00 75.62 194 ALA A N 1
ATOM 1533 C CA . ALA A 1 194 ? -9.496 -6.414 37.720 1.00 75.62 194 ALA A CA 1
ATOM 1534 C C . ALA A 1 194 ? -9.730 -5.628 39.010 1.00 75.62 194 ALA A C 1
ATOM 1536 O O . ALA A 1 194 ? -8.758 -5.124 39.548 1.00 75.62 194 ALA A O 1
ATOM 1537 N N . GLU A 1 195 ? -10.948 -5.527 39.547 1.00 69.50 195 GLU A N 1
ATOM 1538 C CA . GLU A 1 195 ? -11.217 -4.741 40.764 1.00 69.50 195 GLU A CA 1
ATOM 1539 C C . GLU A 1 195 ? -10.287 -5.068 41.958 1.00 69.50 195 GLU A C 1
ATOM 1541 O O . GLU A 1 195 ? -9.615 -4.139 42.420 1.00 69.50 195 GLU A O 1
ATOM 1546 N N . PRO A 1 196 ? -10.096 -6.335 42.389 1.00 73.00 196 PRO A N 1
ATOM 1547 C CA . PRO A 1 196 ? -9.164 -6.674 43.477 1.00 73.00 196 PRO A CA 1
ATOM 1548 C C . PRO A 1 196 ? -7.671 -6.529 43.113 1.00 73.00 196 PRO A C 1
ATOM 1550 O O . PRO A 1 196 ? -6.809 -6.582 43.994 1.00 73.00 196 PRO A O 1
ATOM 1553 N N . LEU A 1 197 ? -7.340 -6.356 41.829 1.00 66.44 197 LEU A N 1
ATOM 1554 C CA . LEU A 1 197 ? -5.977 -6.085 41.353 1.00 66.44 197 LEU A CA 1
ATOM 1555 C C . LEU A 1 197 ? -5.719 -4.579 41.174 1.00 66.44 197 LEU A C 1
ATOM 1557 O O . LEU A 1 197 ? -4.606 -4.119 41.406 1.00 66.44 197 LEU A O 1
ATOM 1561 N N . LEU A 1 198 ? -6.746 -3.803 40.823 1.00 67.81 198 LEU A N 1
ATOM 1562 C CA . LEU A 1 198 ? -6.713 -2.350 40.653 1.00 67.81 198 LEU A CA 1
ATOM 1563 C C . LEU A 1 198 ? -6.551 -1.634 41.995 1.00 67.81 198 LEU A C 1
ATOM 1565 O O . LEU A 1 198 ? -5.799 -0.665 42.055 1.00 67.81 198 LEU A O 1
ATOM 1569 N N . GLU A 1 199 ? -7.158 -2.136 43.074 1.00 67.56 199 GLU A N 1
ATOM 1570 C CA . GLU A 1 199 ? -6.907 -1.611 44.427 1.00 67.56 199 GLU A CA 1
ATOM 1571 C C . GLU A 1 199 ? -5.449 -1.818 44.867 1.00 67.56 199 GLU A C 1
ATOM 1573 O O . GLU A 1 199 ? -4.864 -0.950 45.512 1.00 67.56 199 GLU A O 1
ATOM 1578 N N . LYS A 1 200 ? -4.809 -2.913 44.430 1.00 71.94 200 LYS A N 1
ATOM 1579 C CA . LYS A 1 200 ? -3.370 -3.155 44.635 1.00 71.94 200 LYS A CA 1
ATOM 1580 C C . LYS A 1 200 ? -2.464 -2.418 43.637 1.00 71.94 200 LYS A C 1
ATOM 1582 O O . LYS A 1 200 ? -1.266 -2.318 43.883 1.00 71.94 200 LYS A O 1
ATOM 1587 N N . ALA A 1 201 ? -3.007 -1.883 42.541 1.00 67.50 201 ALA A N 1
ATOM 1588 C CA . ALA A 1 201 ? -2.259 -1.169 41.500 1.00 67.50 201 ALA A CA 1
ATOM 1589 C C . ALA A 1 201 ? -2.103 0.345 41.761 1.00 67.50 201 ALA A C 1
ATOM 1591 O O . ALA A 1 201 ? -1.556 1.066 40.920 1.00 67.50 201 ALA A O 1
ATOM 1592 N N . GLY A 1 202 ? -2.586 0.847 42.904 1.00 72.56 202 GLY A N 1
ATOM 1593 C CA . GLY A 1 202 ? -2.409 2.242 43.312 1.00 72.56 202 GLY A CA 1
ATOM 1594 C C . GLY A 1 202 ? -2.995 3.248 42.304 1.00 72.56 202 GLY A C 1
ATOM 1595 O O . GLY A 1 202 ? -4.050 2.987 41.719 1.00 72.56 202 GLY A O 1
ATOM 1596 N N . PRO A 1 203 ? -2.333 4.399 42.055 1.00 74.00 203 PRO A N 1
ATOM 1597 C CA . PRO A 1 203 ? -2.865 5.453 41.185 1.00 74.00 203 PRO A CA 1
ATOM 1598 C C . PRO A 1 203 ? -3.250 4.980 39.776 1.00 74.00 203 PRO A C 1
ATOM 1600 O O . PRO A 1 203 ? -4.263 5.424 39.236 1.00 74.00 203 PRO A O 1
ATOM 1603 N N . VAL A 1 204 ? -2.491 4.040 39.196 1.00 73.75 204 VAL A N 1
ATOM 1604 C CA . VAL A 1 204 ? -2.743 3.493 37.850 1.00 73.75 204 VAL A CA 1
ATOM 1605 C C . VAL A 1 204 ? -4.082 2.748 37.793 1.00 73.75 204 VAL A C 1
ATOM 1607 O O . VAL A 1 204 ? -4.800 2.838 36.794 1.00 73.75 204 VAL A O 1
ATOM 1610 N N . GLY A 1 205 ? -4.470 2.076 38.882 1.00 76.44 205 GLY A N 1
ATOM 1611 C CA . GLY A 1 205 ? -5.730 1.340 38.965 1.00 76.44 205 GLY A CA 1
ATOM 1612 C C . GLY A 1 205 ? -6.966 2.228 38.785 1.00 76.44 205 GLY A C 1
ATOM 1613 O O . GLY A 1 205 ? -7.913 1.841 38.098 1.00 76.44 205 GLY A O 1
ATOM 1614 N N . ASN A 1 206 ? -6.938 3.459 39.305 1.00 73.44 206 ASN A N 1
ATOM 1615 C CA . ASN A 1 206 ? -8.060 4.402 39.211 1.00 73.44 206 ASN A CA 1
ATOM 1616 C C . ASN A 1 206 ? -8.295 4.923 37.779 1.00 73.44 206 ASN A C 1
ATOM 1618 O O . ASN A 1 206 ? -9.446 5.090 37.355 1.00 73.44 206 ASN A O 1
ATOM 1622 N N . PHE A 1 207 ? -7.231 5.111 36.990 1.00 72.94 207 PHE A N 1
ATOM 1623 C CA . PHE A 1 207 ? -7.349 5.453 35.565 1.00 72.94 207 PHE A CA 1
ATOM 1624 C C . PHE A 1 207 ? -7.962 4.305 34.748 1.00 72.94 207 PHE A C 1
ATOM 1626 O O . PHE A 1 207 ? -8.792 4.542 33.870 1.00 72.94 207 PHE A O 1
ATOM 1633 N N . ILE A 1 208 ? -7.624 3.053 35.073 1.00 75.56 208 ILE A N 1
ATOM 1634 C CA . ILE A 1 208 ? -8.224 1.879 34.423 1.00 75.56 208 ILE A CA 1
ATOM 1635 C C . ILE A 1 208 ? -9.696 1.731 34.844 1.00 75.56 208 ILE A C 1
ATOM 1637 O O . ILE A 1 208 ? -10.559 1.578 33.976 1.00 75.56 208 ILE A O 1
ATOM 1641 N N . LYS A 1 209 ? -10.014 1.848 36.144 1.00 76.06 209 LYS A N 1
ATOM 1642 C CA . LYS A 1 209 ? -11.383 1.716 36.686 1.00 76.06 209 LYS A CA 1
ATOM 1643 C C . LYS A 1 209 ? -12.350 2.723 36.052 1.00 76.06 209 LYS A C 1
ATOM 1645 O O . LYS A 1 209 ? -13.426 2.340 35.593 1.00 76.06 209 LYS A O 1
ATOM 1650 N N . SER A 1 210 ? -11.944 3.990 35.947 1.00 75.06 210 SER A N 1
ATOM 1651 C CA . SER A 1 210 ? -12.754 5.053 35.330 1.00 75.06 210 SER A CA 1
ATOM 1652 C C . SER A 1 210 ? -13.006 4.822 33.833 1.00 75.06 210 SER A C 1
ATOM 1654 O O . SER A 1 210 ? -14.155 4.888 33.391 1.00 75.06 210 SER A O 1
ATOM 1656 N N . LYS A 1 211 ? -11.988 4.456 33.041 1.00 72.62 211 LYS A N 1
ATOM 1657 C CA . LYS A 1 211 ? -12.172 4.124 31.612 1.00 72.62 211 LYS A CA 1
ATOM 1658 C C . LYS A 1 211 ? -13.042 2.878 31.401 1.00 72.62 211 LYS A C 1
ATOM 1660 O O . LYS A 1 211 ? -13.898 2.868 30.514 1.00 72.62 211 LYS A O 1
ATOM 1665 N N . LEU A 1 212 ? -12.877 1.857 32.242 1.00 69.81 212 LEU A N 1
ATOM 1666 C CA . LEU A 1 212 ? -13.645 0.607 32.208 1.00 69.81 212 LEU A CA 1
ATOM 1667 C C . LEU A 1 212 ? -15.117 0.798 32.645 1.00 69.81 212 LEU A C 1
ATOM 1669 O O . LEU A 1 212 ? -16.000 0.045 32.214 1.00 69.81 212 LEU A O 1
ATOM 1673 N N . ALA A 1 213 ? -15.413 1.833 33.437 1.00 63.25 213 ALA A N 1
ATOM 1674 C CA . ALA A 1 213 ? -16.774 2.305 33.693 1.00 63.25 213 ALA A CA 1
ATOM 1675 C C . ALA A 1 213 ? -17.360 3.040 32.470 1.00 63.25 213 ALA A C 1
ATOM 1677 O O . ALA A 1 213 ? -18.367 2.590 31.917 1.00 63.25 213 ALA A O 1
ATOM 1678 N N . SER A 1 214 ? -16.694 4.098 31.988 1.00 59.25 214 SER A N 1
ATOM 1679 C CA . SER A 1 214 ? -17.170 4.943 30.874 1.00 59.25 214 SER A CA 1
ATOM 1680 C C . SER A 1 214 ? -17.375 4.189 29.554 1.00 59.25 214 SER A C 1
ATOM 1682 O O . SER A 1 214 ? -18.205 4.579 28.735 1.00 59.25 214 SER A O 1
ATOM 1684 N N . SER A 1 215 ? -16.673 3.070 29.345 1.00 54.16 215 SER A N 1
ATOM 1685 C CA . SER A 1 215 ? -16.812 2.238 28.142 1.00 54.16 215 SER A CA 1
ATOM 1686 C C . SER A 1 215 ? -18.189 1.564 27.970 1.00 54.16 215 SER A C 1
ATOM 1688 O O . SER A 1 215 ? -18.406 0.945 26.927 1.00 54.16 215 SER A O 1
ATOM 1690 N N . ARG A 1 216 ? -19.119 1.640 28.940 1.00 55.69 216 ARG A N 1
ATOM 1691 C CA . ARG A 1 216 ? -20.492 1.099 28.796 1.00 55.69 216 ARG A CA 1
ATOM 1692 C C . ARG A 1 216 ? -21.463 2.027 28.037 1.00 55.69 216 ARG A C 1
ATOM 1694 O O . ARG A 1 216 ? -22.492 1.544 27.576 1.00 55.69 216 ARG A O 1
ATOM 1701 N N . THR A 1 217 ? -21.159 3.317 27.866 1.00 46.06 217 THR A N 1
ATOM 1702 C CA . THR A 1 217 ? -22.149 4.317 27.393 1.00 46.06 217 THR A CA 1
ATOM 1703 C C . THR A 1 217 ? -22.149 4.556 25.872 1.00 46.06 217 THR A C 1
ATOM 1705 O O . THR A 1 217 ? -23.078 5.155 25.342 1.00 46.06 217 THR A O 1
ATOM 1708 N N . ALA A 1 218 ? -21.135 4.085 25.138 1.00 44.75 218 ALA A N 1
ATOM 1709 C CA . ALA A 1 218 ? -20.876 4.497 23.748 1.00 44.75 218 ALA A CA 1
ATOM 1710 C C . ALA A 1 218 ? -21.557 3.652 22.64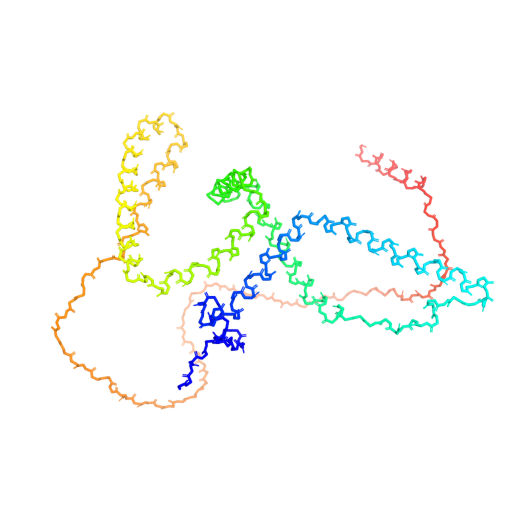0 1.00 44.75 218 ALA A C 1
ATOM 1712 O O . ALA A 1 218 ? -21.284 3.870 21.461 1.00 44.75 218 ALA A O 1
ATOM 1713 N N . THR A 1 219 ? -22.406 2.673 22.978 1.00 45.22 219 THR A N 1
ATOM 1714 C CA . THR A 1 219 ? -22.905 1.663 22.009 1.00 45.22 219 THR A CA 1
ATOM 1715 C C . THR A 1 219 ? -24.409 1.358 22.081 1.00 45.22 219 THR A C 1
ATOM 1717 O O . THR A 1 219 ? -24.874 0.434 21.407 1.00 45.22 219 THR A O 1
ATOM 1720 N N . SER A 1 220 ? -25.179 2.139 22.847 1.00 43.12 220 SER A N 1
ATOM 1721 C CA . SER A 1 220 ? -26.557 1.805 23.258 1.00 43.12 220 SER A CA 1
ATOM 1722 C C . SER A 1 220 ? -27.647 2.727 22.683 1.00 43.12 220 SER A C 1
ATOM 1724 O O . SER A 1 220 ? -28.583 3.090 23.386 1.00 43.12 220 SER A O 1
ATOM 1726 N N . THR A 1 221 ? -27.555 3.095 21.400 1.00 40.88 221 THR A N 1
ATOM 1727 C CA . THR A 1 221 ? -28.570 3.915 20.691 1.00 40.88 221 THR A CA 1
ATOM 1728 C C . THR A 1 221 ? -29.004 3.336 19.333 1.00 40.88 221 THR A C 1
ATOM 1730 O O . THR A 1 221 ? -29.385 4.070 18.428 1.00 40.88 221 THR A O 1
ATOM 1733 N N . VAL A 1 222 ? -29.000 2.003 19.182 1.00 45.06 222 VAL A N 1
ATOM 1734 C CA . VAL A 1 222 ? -29.592 1.313 18.011 1.00 45.06 222 VAL A CA 1
ATOM 1735 C C . VAL A 1 222 ? -30.520 0.174 18.453 1.00 45.06 222 VAL A C 1
ATOM 1737 O O . VAL A 1 222 ? -30.249 -1.000 18.212 1.00 45.06 222 VAL A O 1
ATOM 1740 N N . ASN A 1 223 ? -31.595 0.538 19.160 1.00 35.91 223 ASN A N 1
ATOM 1741 C CA . ASN A 1 223 ? -32.889 -0.158 19.133 1.00 35.91 223 ASN A CA 1
ATOM 1742 C C . ASN A 1 223 ? -33.937 0.632 19.939 1.00 35.91 223 ASN A C 1
ATOM 1744 O O . ASN A 1 223 ? -33.998 0.528 21.161 1.00 35.91 223 ASN A O 1
ATOM 1748 N N . ALA A 1 224 ? -34.794 1.372 19.239 1.00 31.80 224 ALA A N 1
ATOM 1749 C CA . ALA A 1 224 ? -36.098 1.801 19.736 1.00 31.80 224 ALA A CA 1
ATOM 1750 C C . ALA A 1 224 ? -37.138 1.334 18.696 1.00 31.80 224 ALA A C 1
ATOM 1752 O O . ALA A 1 224 ? -36.946 1.630 17.513 1.00 31.80 224 ALA A O 1
ATOM 1753 N N . PRO A 1 225 ? -38.173 0.553 19.060 1.00 36.22 225 PRO A N 1
ATOM 1754 C CA . PRO A 1 225 ? -39.133 0.046 18.081 1.00 36.22 225 PRO A CA 1
ATOM 1755 C C . PRO A 1 225 ? -39.954 1.172 17.442 1.00 36.22 225 PRO A C 1
ATOM 1757 O O . PRO A 1 225 ? -40.463 2.044 18.141 1.00 36.22 225 PRO A O 1
ATOM 1760 N N . ALA A 1 226 ? -40.122 1.128 16.120 1.00 32.25 226 ALA A N 1
ATOM 1761 C CA . ALA A 1 226 ? -40.990 2.057 15.402 1.00 32.25 226 ALA A CA 1
ATOM 1762 C C . ALA A 1 226 ? -42.465 1.611 15.488 1.00 32.25 226 ALA A C 1
ATOM 1764 O O . ALA A 1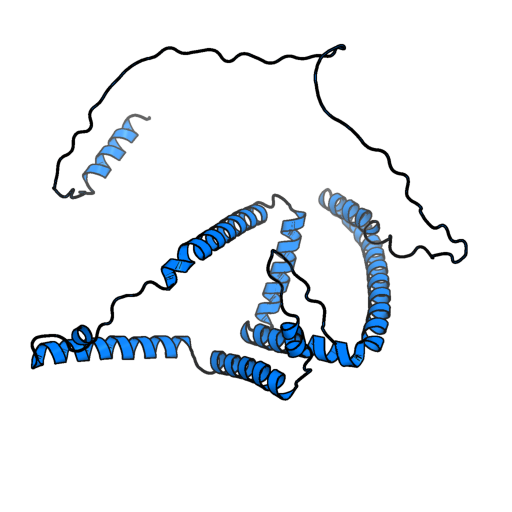 226 ? -42.766 0.487 15.071 1.00 32.25 226 ALA A O 1
ATOM 1765 N N . PRO A 1 227 ? -43.399 2.467 15.943 1.00 29.77 227 PRO A N 1
ATOM 1766 C CA . PRO A 1 227 ? -44.826 2.232 15.783 1.00 29.77 227 PRO A CA 1
ATOM 1767 C C . PRO A 1 227 ? -45.283 2.590 14.361 1.00 29.77 227 PRO A C 1
ATOM 1769 O O . PRO A 1 227 ? -44.954 3.647 13.826 1.00 29.77 227 PRO A O 1
ATOM 1772 N N . LYS A 1 228 ? -46.105 1.717 13.783 1.00 32.47 228 LYS A N 1
ATOM 1773 C CA . LYS A 1 228 ? -47.116 2.026 12.757 1.00 32.47 228 LYS A CA 1
ATOM 1774 C C . LYS A 1 228 ? -48.476 1.867 13.461 1.00 32.47 228 LYS A C 1
ATOM 1776 O O . LYS A 1 228 ? -48.549 1.032 14.360 1.00 32.47 228 LYS A O 1
ATOM 1781 N N . THR A 1 229 ? -49.561 2.575 13.167 1.00 26.70 229 THR A N 1
ATOM 1782 C CA . THR A 1 229 ? -49.882 3.629 12.176 1.00 26.70 229 THR A CA 1
ATOM 1783 C C . THR A 1 229 ? -51.037 4.473 12.798 1.00 26.70 229 THR A C 1
ATOM 1785 O O . THR A 1 229 ? -51.421 4.196 13.931 1.00 26.70 229 THR A O 1
ATOM 1788 N N . ASP A 1 230 ? -51.635 5.520 12.221 1.00 27.97 230 ASP A N 1
ATOM 1789 C CA . ASP A 1 230 ? -51.607 6.078 10.858 1.00 27.97 230 ASP A CA 1
ATOM 1790 C C . ASP A 1 230 ? -51.872 7.603 10.867 1.00 27.97 230 ASP A C 1
ATOM 1792 O O . ASP A 1 230 ? -52.066 8.190 11.932 1.00 27.97 230 ASP A O 1
ATOM 1796 N N . GLY A 1 231 ? -51.930 8.231 9.687 1.00 28.80 231 GLY A N 1
ATOM 1797 C CA . GLY A 1 231 ? -52.392 9.612 9.502 1.00 28.80 231 GLY A CA 1
ATOM 1798 C C . GLY A 1 231 ? -51.494 10.449 8.590 1.00 28.80 231 GLY A C 1
ATOM 1799 O O . GLY A 1 231 ? -50.363 10.780 8.937 1.00 28.80 231 GLY A O 1
ATOM 1800 N N . THR A 1 232 ? -52.010 10.842 7.423 1.00 32.66 232 THR A N 1
ATOM 1801 C CA . THR A 1 232 ? -51.338 11.774 6.502 1.00 32.66 232 THR A CA 1
ATOM 1802 C C . THR A 1 232 ? -51.535 13.229 6.933 1.00 32.66 232 THR A C 1
ATOM 1804 O O . THR A 1 232 ? -52.669 13.641 7.173 1.00 32.66 232 THR A O 1
ATOM 1807 N N . PRO A 1 233 ? -50.472 14.047 6.884 1.00 30.02 233 PRO A N 1
ATOM 1808 C CA . PRO A 1 233 ? -50.621 15.445 6.496 1.00 30.02 233 PRO A CA 1
ATOM 1809 C C . PRO A 1 233 ? -49.712 15.801 5.311 1.00 30.02 233 PRO A C 1
ATOM 1811 O O . PRO A 1 233 ? -48.504 15.564 5.328 1.00 30.02 233 PRO A O 1
ATOM 1814 N N . ALA A 1 234 ? -50.289 16.429 4.286 1.00 27.20 234 ALA A N 1
ATOM 1815 C CA . ALA A 1 234 ? -49.511 17.191 3.314 1.00 27.20 234 ALA A CA 1
ATOM 1816 C C . ALA A 1 234 ? -49.074 18.519 3.954 1.00 27.20 234 ALA A C 1
ATOM 1818 O O . ALA A 1 234 ? -49.857 19.132 4.679 1.00 27.20 234 ALA A O 1
ATOM 1819 N N . PHE A 1 235 ? -47.859 18.990 3.664 1.00 25.84 235 PHE A N 1
ATOM 1820 C CA . PHE A 1 235 ? -47.417 20.318 4.094 1.00 25.84 235 PHE A CA 1
ATOM 1821 C C . PHE A 1 235 ? -47.543 21.308 2.931 1.00 25.84 235 PHE A C 1
ATOM 1823 O O . PHE A 1 235 ? -46.767 21.261 1.977 1.00 25.84 235 PHE A O 1
ATOM 1830 N N . GLY A 1 236 ? -48.568 22.159 2.987 1.00 27.19 236 GLY A N 1
ATOM 1831 C CA . GLY A 1 236 ? -48.803 23.216 2.004 1.00 27.19 236 GLY A CA 1
ATOM 1832 C C . GLY A 1 236 ? -47.964 24.465 2.281 1.00 27.19 236 GLY A C 1
ATOM 1833 O O . GLY A 1 236 ? -47.623 24.759 3.425 1.00 27.19 236 GLY A O 1
ATOM 1834 N N . SER A 1 237 ? -47.649 25.213 1.225 1.00 28.70 237 SER A N 1
ATOM 1835 C CA . SER A 1 237 ? -46.931 26.489 1.314 1.00 28.70 237 SER A CA 1
ATOM 1836 C C . SER A 1 237 ? -47.795 27.614 1.891 1.00 28.70 237 SER A C 1
ATOM 1838 O O . SER A 1 237 ? -48.996 27.680 1.631 1.00 28.70 237 SER A O 1
ATOM 1840 N N . SER A 1 238 ? -47.152 28.600 2.516 1.00 30.14 238 SER A N 1
ATOM 1841 C CA . SER A 1 238 ? -47.626 29.988 2.513 1.00 30.14 238 SER A CA 1
ATOM 1842 C C . SER A 1 238 ? -46.450 30.933 2.240 1.00 30.14 238 SER A C 1
ATOM 1844 O O . SER A 1 238 ? -45.317 30.672 2.643 1.00 30.14 238 SER A O 1
ATOM 1846 N N . THR A 1 239 ? -46.704 31.995 1.474 1.00 26.70 239 THR A N 1
ATOM 1847 C CA . THR A 1 239 ? -45.671 32.872 0.894 1.00 26.70 239 THR A CA 1
ATOM 1848 C C . THR A 1 239 ? -45.743 34.270 1.513 1.00 26.70 239 THR A C 1
ATOM 1850 O O . THR A 1 239 ? -46.837 34.781 1.738 1.00 26.70 239 THR A O 1
ATOM 1853 N N . GLY A 1 240 ? -44.595 34.921 1.723 1.00 26.92 240 GLY A N 1
ATOM 1854 C CA . GLY A 1 240 ? -44.478 36.327 2.139 1.00 26.92 240 GLY A CA 1
ATOM 1855 C C . GLY A 1 240 ? -43.153 36.920 1.643 1.00 26.92 240 GLY A C 1
ATOM 1856 O O . GLY A 1 240 ? -42.171 36.189 1.536 1.00 26.92 240 GLY A O 1
ATOM 1857 N N . VAL A 1 241 ? -43.134 38.200 1.247 1.00 25.39 241 VAL A N 1
ATOM 1858 C CA . VAL A 1 241 ? -42.076 38.794 0.396 1.00 25.39 241 VAL A CA 1
ATOM 1859 C C . VAL A 1 241 ? -41.750 40.243 0.816 1.00 25.39 241 VAL A C 1
ATOM 1861 O O . VAL A 1 241 ? -42.648 40.949 1.264 1.00 25.39 241 VAL A O 1
ATOM 1864 N N . SER A 1 242 ? -40.500 40.681 0.568 1.00 26.42 242 SER A N 1
ATOM 1865 C CA . SER A 1 242 ? -39.951 42.061 0.682 1.00 26.42 242 SER A CA 1
ATOM 1866 C C . SER A 1 242 ? -39.689 42.631 2.095 1.00 26.42 242 SER A C 1
ATOM 1868 O O . SER A 1 242 ? -40.360 42.247 3.043 1.00 26.42 242 SER A O 1
ATOM 1870 N N . ALA A 1 243 ? -38.766 43.593 2.309 1.00 26.86 243 ALA A N 1
ATOM 1871 C CA . ALA A 1 243 ? -37.542 43.988 1.568 1.00 26.86 243 ALA A CA 1
ATOM 1872 C C . ALA A 1 243 ? -36.661 44.989 2.381 1.00 26.86 243 ALA A C 1
ATOM 1874 O O . ALA A 1 243 ? -37.186 45.747 3.183 1.00 26.86 243 ALA A O 1
ATOM 1875 N N . SER A 1 244 ? -35.352 45.024 2.078 1.00 25.56 244 SER A N 1
ATOM 1876 C CA . SER A 1 244 ? -34.385 46.155 2.149 1.00 25.56 244 SER A CA 1
ATOM 1877 C C . SER A 1 244 ? -34.211 47.086 3.383 1.00 25.56 244 SER A C 1
ATOM 1879 O O . SER A 1 244 ? -35.008 47.984 3.607 1.00 25.56 244 SER A O 1
ATOM 1881 N N . THR A 1 245 ? -32.989 47.022 3.949 1.00 22.97 245 THR A N 1
ATOM 1882 C CA . THR A 1 245 ? -32.034 48.150 4.191 1.00 22.97 245 THR A CA 1
ATOM 1883 C C . THR A 1 245 ? -32.257 49.199 5.316 1.00 22.97 245 THR A C 1
ATOM 1885 O O . THR A 1 245 ? -33.349 49.704 5.516 1.00 22.97 245 THR A O 1
ATOM 1888 N N . ALA A 1 246 ? -31.119 49.621 5.910 1.00 26.12 246 ALA A N 1
ATOM 1889 C CA . ALA A 1 246 ? -30.824 50.874 6.651 1.00 26.12 246 ALA A CA 1
ATOM 1890 C C . ALA A 1 246 ? -31.074 50.987 8.185 1.00 26.12 246 ALA A C 1
ATOM 1892 O O . ALA A 1 246 ? -32.179 51.244 8.635 1.00 26.12 246 ALA A O 1
ATOM 1893 N N . ASP A 1 247 ? -29.948 50.955 8.921 1.00 21.23 247 ASP A N 1
ATOM 1894 C CA . ASP A 1 247 ? -29.461 51.980 9.883 1.00 21.23 247 ASP A CA 1
ATOM 1895 C C . ASP A 1 247 ? -30.114 52.233 11.283 1.00 21.23 247 ASP A C 1
ATOM 1897 O O . ASP A 1 247 ? -31.320 52.210 11.484 1.00 21.23 247 ASP A O 1
ATOM 1901 N N . SER A 1 248 ? -29.226 52.590 12.226 1.00 26.75 248 SER A N 1
ATOM 1902 C CA . SER A 1 248 ? -29.374 53.470 13.405 1.00 26.75 248 SER A CA 1
ATOM 1903 C C . SER A 1 248 ? -30.083 53.046 14.719 1.00 26.75 248 SER A C 1
ATOM 1905 O O . SER A 1 248 ? -31.274 53.230 14.936 1.00 26.75 248 SER A O 1
ATOM 1907 N N . THR A 1 249 ? -29.213 52.761 15.707 1.00 23.80 249 THR A N 1
ATOM 1908 C CA . THR A 1 249 ? -29.178 53.309 17.095 1.00 23.80 249 THR A CA 1
ATOM 1909 C C . THR A 1 249 ? -30.094 52.816 18.244 1.00 23.80 249 THR A C 1
ATOM 1911 O O . THR A 1 249 ? -31.280 53.105 18.287 1.00 23.80 249 THR A O 1
ATOM 1914 N N . ASN A 1 250 ? -29.407 52.334 19.303 1.00 27.48 250 ASN A N 1
ATOM 1915 C CA . ASN A 1 250 ? -29.573 52.664 20.743 1.00 27.48 250 ASN A CA 1
ATOM 1916 C C . ASN A 1 250 ? -30.807 52.126 21.532 1.00 27.48 250 ASN A C 1
ATOM 1918 O O . ASN A 1 250 ? -31.917 52.092 21.029 1.00 27.48 250 ASN A O 1
ATOM 1922 N N . THR A 1 251 ? -30.717 51.710 22.813 1.00 27.41 251 THR A N 1
ATOM 1923 C CA . THR A 1 251 ? -29.595 51.711 23.793 1.00 27.41 251 THR A CA 1
ATOM 1924 C C . THR A 1 251 ? -29.672 50.516 24.764 1.00 27.41 251 THR A C 1
ATOM 1926 O O . THR A 1 251 ? -30.778 50.143 25.147 1.00 27.41 251 THR A O 1
ATOM 1929 N N . THR A 1 252 ? -28.511 50.009 25.228 1.00 32.66 252 THR A N 1
ATOM 1930 C CA . THR A 1 252 ? -28.118 49.632 26.628 1.00 32.66 252 THR A CA 1
ATOM 1931 C C . THR A 1 252 ? -27.135 48.435 26.684 1.00 32.66 252 THR A C 1
ATOM 1933 O O . THR A 1 252 ? -27.214 47.546 25.850 1.00 32.66 252 THR A O 1
ATOM 1936 N N . ASN A 1 253 ? -26.195 48.285 27.639 1.00 35.84 253 ASN A N 1
ATOM 1937 C CA . ASN A 1 253 ? -25.408 49.300 28.383 1.00 35.84 253 ASN A CA 1
ATOM 1938 C C . ASN A 1 253 ? -24.087 48.775 29.030 1.00 35.84 253 ASN A C 1
ATOM 1940 O O . ASN A 1 253 ? -23.281 49.598 29.462 1.00 35.84 253 ASN A O 1
ATOM 1944 N N . ALA A 1 254 ? -23.846 47.457 29.148 1.00 34.75 254 ALA A N 1
ATOM 1945 C CA . ALA A 1 254 ? -22.678 46.879 29.851 1.00 34.75 254 ALA A CA 1
ATOM 1946 C C . ALA A 1 254 ? -21.683 46.231 28.853 1.00 34.75 254 ALA A C 1
ATOM 1948 O O . ALA A 1 254 ? -22.023 45.203 28.281 1.00 34.75 254 ALA A O 1
ATOM 1949 N N . ARG A 1 255 ? -20.507 46.760 28.471 1.00 32.25 255 ARG A N 1
ATOM 1950 C CA . ARG A 1 255 ? -19.425 47.584 29.079 1.00 32.25 255 ARG A CA 1
ATOM 1951 C C . ARG A 1 255 ? -18.184 46.750 29.436 1.00 32.25 255 ARG A C 1
ATOM 1953 O O . ARG A 1 255 ? -18.121 46.208 30.528 1.00 32.25 255 ARG A O 1
ATOM 1960 N N . PHE A 1 256 ? -17.167 46.798 28.571 1.00 31.95 256 PHE A N 1
ATOM 1961 C CA . PHE A 1 256 ? -15.803 47.310 28.840 1.00 31.95 256 PHE A CA 1
ATOM 1962 C C . PHE A 1 256 ? -15.196 47.790 27.484 1.00 31.95 256 PHE A C 1
ATOM 1964 O O . PHE A 1 256 ? -15.767 47.447 26.448 1.00 31.95 256 PHE A O 1
ATOM 1971 N N . PRO A 1 257 ? -14.162 48.662 27.448 1.00 35.53 257 PRO A N 1
ATOM 1972 C CA . PRO A 1 257 ? -13.793 49.442 26.254 1.00 35.53 257 PRO A CA 1
ATOM 1973 C C . PRO A 1 257 ? -12.584 48.891 25.461 1.00 35.53 257 PRO A C 1
ATOM 1975 O O . PRO A 1 257 ? -12.008 47.857 25.789 1.00 35.53 257 PRO A O 1
ATOM 1978 N N . SER A 1 258 ? -12.190 49.610 24.407 1.00 39.75 258 SER A N 1
ATOM 1979 C CA . SER A 1 258 ? -10.992 49.404 23.564 1.00 39.75 258 SER A CA 1
ATOM 1980 C C . SER A 1 258 ? -10.487 50.775 23.054 1.00 39.75 258 SER A C 1
ATOM 1982 O O . SER A 1 258 ? -11.050 51.778 23.492 1.00 39.75 258 SER A O 1
ATOM 1984 N N . VAL A 1 259 ? -9.529 50.813 22.099 1.00 33.84 259 VAL A N 1
ATOM 1985 C CA . VAL A 1 259 ? -8.979 52.027 21.413 1.00 33.84 259 VAL A CA 1
ATOM 1986 C C . VAL A 1 259 ? -7.964 52.813 22.293 1.00 33.84 259 VAL A C 1
ATOM 1988 O O . VAL A 1 259 ? -8.140 52.794 23.513 1.00 33.84 259 VAL A O 1
ATOM 1991 N N . PRO A 1 260 ? -6.900 53.482 21.759 1.00 36.78 260 PRO A N 1
ATOM 1992 C CA . PRO A 1 260 ? -6.574 53.794 20.349 1.00 36.78 260 PRO A CA 1
ATOM 1993 C C . PRO A 1 260 ? -5.220 53.301 19.789 1.00 36.78 260 PRO A C 1
ATOM 1995 O O . PRO A 1 260 ? -4.258 53.085 20.520 1.00 36.78 260 PRO A O 1
ATOM 1998 N N . ASP A 1 261 ? -5.133 53.298 18.454 1.00 37.50 261 ASP A N 1
ATOM 1999 C CA . ASP A 1 261 ? -3.897 53.509 17.681 1.00 37.50 261 ASP A CA 1
ATOM 2000 C C . ASP A 1 261 ? -3.718 55.010 17.372 1.00 37.50 261 ASP A C 1
ATOM 2002 O O . ASP A 1 261 ? -4.705 55.678 17.053 1.00 37.50 261 ASP A O 1
ATOM 2006 N N . SER A 1 262 ? -2.489 55.551 17.407 1.00 33.22 262 SER A N 1
ATOM 2007 C CA . SER A 1 262 ? -2.133 56.849 16.786 1.00 33.22 262 SER A CA 1
ATOM 2008 C C . SER A 1 262 ? -0.615 57.042 16.596 1.00 33.22 262 SER A C 1
ATOM 2010 O O . SER A 1 262 ? 0.130 57.175 17.558 1.00 33.22 262 SER A O 1
ATOM 2012 N N . GLU A 1 263 ? -0.213 57.073 15.323 1.00 31.56 263 GLU A N 1
ATOM 2013 C CA . GLU A 1 263 ? 0.767 57.972 14.675 1.00 31.56 263 GLU A CA 1
ATOM 2014 C C . GLU A 1 263 ? 2.184 58.237 15.264 1.00 31.56 263 GLU A C 1
ATOM 2016 O O . GLU A 1 263 ? 2.364 58.985 16.214 1.00 31.56 263 GLU A O 1
ATOM 2021 N N . VAL A 1 264 ? 3.184 57.688 14.542 1.00 35.47 264 VAL A N 1
ATOM 2022 C CA . VAL A 1 264 ? 4.524 58.209 14.129 1.00 35.47 264 VAL A CA 1
ATOM 2023 C C . VAL A 1 264 ? 5.368 59.100 15.077 1.00 35.47 264 VAL A C 1
ATOM 2025 O O . VAL A 1 264 ? 4.900 60.087 15.635 1.00 35.47 264 VAL A O 1
ATOM 2028 N N . PRO A 1 265 ? 6.704 58.891 15.095 1.00 33.34 265 PRO A N 1
ATOM 2029 C CA . PRO A 1 265 ? 7.526 59.7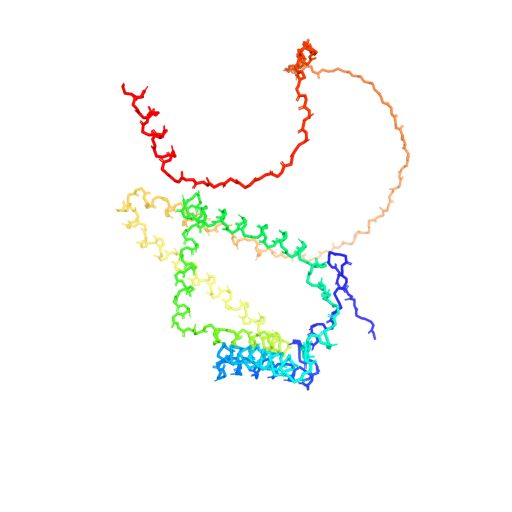72 14.245 1.00 33.34 265 PRO A CA 1
ATOM 2030 C C . PRO A 1 265 ? 8.650 59.075 13.448 1.00 33.34 265 PRO A C 1
ATOM 2032 O O . PRO A 1 265 ? 9.162 58.018 13.808 1.00 33.34 265 PRO A O 1
ATOM 2035 N N . THR A 1 266 ? 9.044 59.719 12.348 1.00 27.69 266 THR A N 1
ATOM 2036 C CA . THR A 1 266 ? 10.069 59.276 11.387 1.00 27.69 266 THR A CA 1
ATOM 2037 C C . THR A 1 266 ? 11.498 59.402 11.925 1.00 27.69 266 THR A C 1
ATOM 2039 O O . THR A 1 266 ? 11.848 60.422 12.518 1.00 27.69 266 THR A O 1
ATOM 2042 N N . SER A 1 267 ? 12.378 58.455 11.585 1.00 30.14 267 SER A N 1
ATOM 2043 C CA . SER A 1 267 ? 13.829 58.687 11.556 1.00 30.14 267 SER A CA 1
ATOM 2044 C C . SER A 1 267 ? 14.467 58.032 10.324 1.00 30.14 267 SER A C 1
ATOM 2046 O O . SER A 1 267 ? 14.105 56.928 9.920 1.00 30.14 267 SER A O 1
ATOM 2048 N N . THR A 1 268 ? 15.383 58.756 9.677 1.00 28.67 268 THR A N 1
ATOM 2049 C CA . THR A 1 268 ? 15.931 58.406 8.356 1.00 28.67 268 THR A CA 1
ATOM 2050 C C . THR A 1 268 ? 17.381 57.956 8.472 1.00 28.67 268 THR A C 1
ATOM 2052 O O . THR A 1 268 ? 18.211 58.729 8.943 1.00 28.67 268 THR A O 1
ATOM 2055 N N . LEU A 1 269 ? 17.722 56.788 7.919 1.00 28.34 269 LEU A N 1
ATOM 2056 C CA . LEU A 1 269 ? 19.081 56.513 7.443 1.00 28.34 269 LEU A CA 1
ATOM 2057 C C . LEU A 1 269 ? 19.046 55.784 6.099 1.00 28.34 269 LEU A C 1
ATOM 2059 O O . LEU A 1 269 ? 18.536 54.673 5.980 1.00 28.34 269 LEU A O 1
ATOM 2063 N N . ASN A 1 270 ? 19.632 56.424 5.089 1.00 31.89 270 ASN A N 1
ATOM 2064 C CA . ASN A 1 270 ? 19.863 55.836 3.777 1.00 31.89 270 ASN A CA 1
ATOM 2065 C C . ASN A 1 270 ? 21.234 55.154 3.766 1.00 31.89 270 ASN A C 1
ATOM 2067 O O . ASN A 1 270 ? 22.229 55.815 4.062 1.00 31.89 270 ASN A O 1
ATOM 2071 N N . HIS A 1 271 ? 21.326 53.913 3.283 1.00 30.75 271 HIS A N 1
ATOM 2072 C CA . HIS A 1 271 ? 22.574 53.466 2.664 1.00 30.75 271 HIS A CA 1
ATOM 2073 C C . HIS A 1 271 ? 22.345 52.591 1.426 1.00 30.75 271 HIS A C 1
ATOM 2075 O O . HIS A 1 271 ? 22.174 51.381 1.500 1.00 30.75 271 HIS A O 1
ATOM 2081 N N . LYS A 1 272 ? 22.377 53.277 0.276 1.00 26.45 272 LYS A N 1
ATOM 2082 C CA . LYS A 1 272 ? 23.241 52.938 -0.861 1.00 26.45 272 LYS A CA 1
ATOM 2083 C C . LYS A 1 272 ? 23.238 51.465 -1.320 1.00 26.45 272 LYS A C 1
ATOM 2085 O O . LYS A 1 272 ? 23.981 50.633 -0.811 1.00 26.45 272 LYS A O 1
ATOM 2090 N N . VAL A 1 273 ? 22.535 51.212 -2.426 1.00 33.59 273 VAL A N 1
ATOM 2091 C CA . VAL A 1 273 ? 22.907 50.129 -3.350 1.00 33.59 273 VAL A CA 1
ATOM 2092 C C . VAL A 1 273 ? 24.274 50.466 -3.950 1.00 33.59 273 VAL A C 1
ATOM 2094 O O . VAL A 1 273 ? 24.440 51.544 -4.525 1.00 33.59 273 VAL A O 1
ATOM 2097 N N . GLU A 1 274 ? 25.234 49.550 -3.857 1.00 29.00 274 GLU A N 1
ATOM 2098 C CA . GLU A 1 274 ? 26.447 49.576 -4.673 1.00 29.00 274 GLU A CA 1
ATOM 2099 C C . GLU A 1 274 ? 26.666 48.186 -5.276 1.00 29.00 274 GLU A C 1
ATOM 2101 O O . GLU A 1 274 ? 26.478 47.168 -4.614 1.00 29.00 274 GLU A O 1
ATOM 2106 N N . ASN A 1 275 ? 26.972 48.156 -6.570 1.00 31.05 275 ASN A N 1
ATOM 2107 C CA . ASN A 1 275 ? 26.970 46.958 -7.399 1.00 31.05 275 ASN A CA 1
ATOM 2108 C C . ASN A 1 275 ? 28.374 46.800 -7.985 1.00 31.05 275 ASN A C 1
ATOM 2110 O O . ASN A 1 275 ? 28.788 47.649 -8.776 1.00 31.05 275 ASN A O 1
ATOM 2114 N N . ASN A 1 276 ? 29.117 45.764 -7.592 1.00 28.86 276 ASN A N 1
ATOM 2115 C CA . ASN A 1 276 ? 30.416 45.469 -8.196 1.00 28.86 276 ASN A CA 1
ATOM 2116 C C . ASN A 1 276 ? 30.730 43.963 -8.202 1.00 28.86 276 ASN A C 1
ATOM 2118 O O . ASN A 1 276 ? 30.010 43.161 -7.610 1.00 28.86 276 ASN A O 1
ATOM 2122 N N . SER A 1 277 ? 31.766 43.592 -8.950 1.00 34.34 277 SER A N 1
ATOM 2123 C CA . SER A 1 277 ? 31.911 42.276 -9.575 1.00 34.34 277 SER A CA 1
ATOM 2124 C C . SER A 1 277 ? 33.087 41.466 -9.023 1.00 34.34 277 SER A C 1
ATOM 2126 O O . SER A 1 277 ? 34.066 42.039 -8.565 1.00 34.34 277 SER A O 1
ATOM 2128 N N . ASN A 1 278 ? 33.011 40.145 -9.216 1.00 34.66 278 ASN A N 1
ATOM 2129 C CA . ASN A 1 278 ? 34.129 39.215 -9.432 1.00 34.66 278 ASN A CA 1
ATOM 2130 C C . ASN A 1 278 ? 35.335 39.259 -8.464 1.00 34.66 278 ASN A C 1
ATOM 2132 O O . ASN A 1 278 ? 36.289 39.977 -8.727 1.00 34.66 278 ASN A O 1
ATOM 2136 N N . GLU A 1 279 ? 35.381 38.342 -7.489 1.00 38.00 279 GLU A N 1
ATOM 2137 C CA . GLU A 1 279 ? 36.458 37.329 -7.356 1.00 38.00 279 GLU A CA 1
ATOM 2138 C C . GLU A 1 279 ? 36.081 36.254 -6.299 1.00 38.00 279 GLU A C 1
ATOM 2140 O O . GLU A 1 279 ? 35.084 36.434 -5.590 1.00 38.00 279 GLU A O 1
ATOM 2145 N N . PRO A 1 280 ? 36.761 35.087 -6.241 1.00 37.47 280 PRO A N 1
ATOM 2146 C CA . PRO A 1 280 ? 36.386 33.986 -5.350 1.00 37.47 280 PRO A CA 1
ATOM 2147 C C . PRO A 1 280 ? 36.887 34.184 -3.911 1.00 37.47 280 PRO A C 1
ATOM 2149 O O . PRO A 1 280 ? 37.964 34.726 -3.681 1.00 37.47 280 PRO A O 1
ATOM 2152 N N . ILE A 1 281 ? 36.129 33.674 -2.934 1.00 39.38 281 ILE A N 1
ATOM 2153 C CA . ILE A 1 281 ? 36.528 33.665 -1.519 1.00 39.38 281 ILE A CA 1
ATOM 2154 C C . ILE A 1 281 ? 37.027 32.266 -1.142 1.00 39.38 281 ILE A C 1
ATOM 2156 O O . ILE A 1 281 ? 36.223 31.362 -0.905 1.00 39.38 281 ILE A O 1
ATOM 2160 N N . ASP A 1 282 ? 38.347 32.096 -1.055 1.00 43.31 282 ASP A N 1
ATOM 2161 C CA . ASP A 1 282 ? 38.964 30.905 -0.463 1.00 43.31 282 ASP A CA 1
ATOM 2162 C C . ASP A 1 282 ? 38.812 30.938 1.066 1.00 43.31 282 ASP A C 1
ATOM 2164 O O . ASP A 1 282 ? 39.448 31.727 1.767 1.00 43.31 282 ASP A O 1
ATOM 2168 N N . ILE A 1 283 ? 37.955 30.067 1.605 1.00 48.66 283 ILE A N 1
ATOM 2169 C CA . ILE A 1 283 ? 37.679 29.998 3.046 1.00 48.66 283 ILE A CA 1
ATOM 2170 C C . ILE A 1 283 ? 38.762 29.159 3.738 1.00 48.66 283 ILE A C 1
ATOM 2172 O O . ILE A 1 283 ? 38.620 27.946 3.914 1.00 48.66 283 ILE A O 1
ATOM 2176 N N . ASN A 1 284 ? 39.850 29.804 4.162 1.00 55.69 284 ASN A N 1
ATOM 2177 C CA . ASN A 1 284 ? 40.875 29.152 4.976 1.00 55.69 284 ASN A CA 1
ATOM 2178 C C . ASN A 1 284 ? 40.346 28.867 6.396 1.00 55.69 284 ASN A C 1
ATOM 2180 O O . ASN A 1 284 ? 40.156 29.774 7.208 1.00 55.69 284 ASN A O 1
ATOM 2184 N N . ALA A 1 285 ? 40.152 27.586 6.717 1.00 53.38 285 ALA A N 1
ATOM 2185 C CA . ALA A 1 285 ? 39.573 27.134 7.985 1.00 53.38 285 ALA A CA 1
ATOM 2186 C C . ALA A 1 285 ? 40.377 27.524 9.247 1.00 53.38 285 ALA A C 1
ATOM 2188 O O . ALA A 1 285 ? 39.843 27.431 10.352 1.00 53.38 285 ALA A O 1
ATOM 2189 N N . ALA A 1 286 ? 41.631 27.971 9.109 1.00 53.22 286 ALA A N 1
ATOM 2190 C CA . ALA A 1 286 ? 42.459 28.406 10.234 1.00 53.22 286 ALA A CA 1
ATOM 2191 C C . ALA A 1 286 ? 41.921 29.668 10.945 1.00 53.22 286 ALA A C 1
ATOM 2193 O O . ALA A 1 286 ? 41.986 29.755 12.170 1.00 53.22 286 ALA A O 1
ATOM 2194 N N . GLU A 1 287 ? 41.359 30.633 10.210 1.00 57.75 287 GLU A N 1
ATOM 2195 C CA . GLU A 1 287 ? 40.993 31.951 10.764 1.00 57.75 287 GLU A CA 1
ATOM 2196 C C . GLU A 1 287 ? 39.683 31.918 11.582 1.00 57.75 287 GLU A C 1
ATOM 2198 O O . GLU A 1 287 ? 39.506 32.634 12.574 1.00 57.75 287 GLU A O 1
ATOM 2203 N N . LEU A 1 288 ? 38.782 30.991 11.237 1.00 56.19 288 LEU A N 1
ATOM 2204 C CA . LEU A 1 288 ? 37.560 30.720 12.001 1.00 56.19 288 LEU A CA 1
ATOM 2205 C C . LEU A 1 288 ? 37.835 30.073 13.369 1.00 56.19 288 LEU A C 1
ATOM 2207 O O . LEU A 1 288 ? 37.010 30.195 14.271 1.00 56.19 288 LEU A O 1
ATOM 2211 N N . ALA A 1 289 ? 38.979 29.408 13.560 1.00 62.66 289 ALA A N 1
ATOM 2212 C CA . ALA A 1 289 ? 39.318 28.797 14.845 1.00 62.66 289 ALA A CA 1
ATOM 2213 C C . ALA A 1 289 ? 39.718 29.845 15.902 1.00 62.66 289 ALA A C 1
ATOM 2215 O O . ALA A 1 289 ? 39.243 29.789 17.039 1.00 62.66 289 ALA A O 1
ATOM 2216 N N . ASP A 1 290 ? 40.554 30.819 15.529 1.00 61.81 290 ASP A N 1
ATOM 2217 C CA . ASP A 1 290 ? 41.105 31.809 16.468 1.00 61.81 290 ASP A CA 1
ATOM 2218 C C . ASP A 1 290 ? 40.029 32.784 16.981 1.00 61.81 290 ASP A C 1
ATOM 2220 O O . ASP A 1 290 ? 39.924 33.056 18.181 1.00 61.81 290 ASP A O 1
ATOM 2224 N N . SER A 1 291 ? 39.133 33.220 16.090 1.00 60.78 291 SER A N 1
ATOM 2225 C CA . SER A 1 291 ? 37.992 34.079 16.437 1.00 60.78 291 SER A CA 1
ATOM 2226 C C . SER A 1 291 ? 37.024 33.429 17.441 1.00 60.78 291 SER A C 1
ATOM 2228 O O . SER A 1 291 ? 36.536 34.108 18.349 1.00 60.78 291 SER A O 1
ATOM 2230 N N . ILE A 1 292 ? 36.795 32.112 17.352 1.00 63.62 292 ILE A N 1
ATOM 2231 C CA . ILE A 1 292 ? 35.965 31.357 18.308 1.00 63.62 292 ILE A CA 1
ATOM 2232 C C . ILE A 1 292 ? 36.643 31.257 19.684 1.00 63.62 292 ILE A C 1
ATOM 2234 O O . ILE A 1 292 ? 35.977 31.423 20.711 1.00 63.62 292 ILE A O 1
ATOM 2238 N N . ILE A 1 293 ? 37.959 31.025 19.729 1.00 64.50 293 ILE A N 1
ATOM 2239 C CA . ILE A 1 293 ? 38.720 30.958 20.989 1.00 64.50 293 ILE A CA 1
ATOM 2240 C C . ILE A 1 293 ? 38.709 32.324 21.688 1.00 64.50 293 ILE A C 1
ATOM 2242 O O . ILE A 1 293 ? 38.402 32.406 22.881 1.00 64.50 293 ILE A O 1
ATOM 2246 N N . LYS A 1 294 ? 38.963 33.404 20.942 1.00 65.69 294 LYS A N 1
ATOM 2247 C CA . LYS A 1 294 ? 39.035 34.771 21.476 1.00 65.69 294 LYS A CA 1
ATOM 2248 C C . LYS A 1 294 ? 37.711 35.252 22.078 1.00 65.69 294 LYS A C 1
ATOM 2250 O O . LYS A 1 294 ? 37.720 35.865 23.142 1.00 65.69 294 LYS A O 1
ATOM 2255 N N . ASN A 1 295 ? 36.575 34.917 21.460 1.00 60.03 295 ASN A N 1
ATOM 2256 C CA . ASN A 1 295 ? 35.254 35.256 22.005 1.00 60.03 295 ASN A CA 1
ATOM 2257 C C . ASN A 1 295 ? 34.921 34.480 23.293 1.00 60.03 295 ASN A C 1
ATOM 2259 O O . ASN A 1 295 ? 34.229 34.999 24.166 1.00 60.03 295 ASN A O 1
ATOM 2263 N N . LYS A 1 296 ? 35.437 33.254 23.455 1.00 60.31 296 LYS A N 1
ATOM 2264 C CA . LYS A 1 296 ? 35.200 32.445 24.662 1.00 60.31 296 LYS A CA 1
ATOM 2265 C C . LYS A 1 296 ? 35.998 32.931 25.882 1.00 60.31 296 LYS A C 1
ATOM 2267 O O . LYS A 1 296 ? 35.590 32.671 27.009 1.00 60.31 296 LYS A O 1
ATOM 2272 N N . ALA A 1 297 ? 37.097 33.656 25.668 1.00 57.38 297 ALA A N 1
ATOM 2273 C CA . ALA A 1 297 ? 37.943 34.206 26.731 1.00 57.38 297 ALA A CA 1
ATOM 2274 C C . ALA A 1 297 ? 37.384 35.482 27.401 1.00 57.38 297 ALA A C 1
ATOM 2276 O O . ALA A 1 297 ? 37.894 35.884 28.439 1.00 57.38 297 ALA A O 1
ATOM 2277 N N . HIS A 1 298 ? 36.342 36.105 26.835 1.00 52.81 298 HIS A N 1
ATOM 2278 C CA . HIS A 1 298 ? 35.679 37.300 27.386 1.00 52.81 298 HIS A CA 1
ATOM 2279 C C . HIS A 1 298 ? 34.358 36.996 28.128 1.00 52.81 298 HIS A C 1
ATOM 2281 O O . HIS A 1 298 ? 33.612 37.917 28.455 1.00 52.81 298 HIS A O 1
ATOM 2287 N N . ALA A 1 299 ? 34.055 35.716 28.374 1.00 53.28 299 ALA A N 1
ATOM 2288 C CA . ALA A 1 299 ? 32.794 35.245 28.959 1.00 53.28 299 ALA A CA 1
ATOM 2289 C C . ALA A 1 299 ? 32.984 34.404 30.244 1.00 53.28 299 ALA A C 1
ATOM 2291 O O . ALA A 1 299 ? 32.142 33.559 30.559 1.00 53.28 299 ALA A O 1
ATOM 2292 N N . LEU A 1 300 ? 34.097 34.623 30.955 1.00 47.06 300 LEU A N 1
ATOM 2293 C CA . LEU A 1 300 ? 34.447 34.059 32.266 1.00 47.06 300 LEU A CA 1
ATOM 2294 C C . LEU A 1 300 ? 35.032 35.161 33.161 1.00 47.06 300 LEU A C 1
ATOM 2296 O O . LEU A 1 300 ? 35.776 36.000 32.607 1.00 47.06 300 LEU A O 1
#

InterPro domains:
  IPR003388 Reticulon [PF02453] (19-174)
  IPR003388 Reticulon [PS50845] (17-211)

Sequence (300 aa):
MSSPSVCCGGSCVSKKSNSLLTWKNPVETGAIFGSIVVSLLVLKYVNVINLLFRALFVILLGSSIAEYSGKLITGTGFVTRFRPAYSNYFQKNADLVSAHFAQYLNLLETTIQELIYAKNIEITLKAGALSYILFKLTLWFSIFTLLLTSTIVAFTAPFIYENNKKQIDELLVKYTKISKQKFFELQEVVKEKAEPLLEKAGPVGNFIKSKLASSRTATSTVNAPAPKTDGTPAFGSSTGVSASTADSTNTTNARFPSVPDSEVPTSTLNHKVENNSNEPIDINAAELADSIIKNKAHAL

pLDDT: mean 70.22, std 23.54, range [21.23, 96.38]

Foldseek 3Di:
DDDDFDDDPNDGDDPVVVCLLQCVPVVVNVVVLVVVLVVLVCVVPPVVVVVVVVVVCCVVVVQVVQQVVCCVPPVGGPCVVPDDDDDPPVVVCVVVVVVVVVVVVVVVVVVVVCLVVCVPVVVNVVVVVVVVVVVVVCVVDPPSNVVNVCSCCSSVVSNVCVVQVVPVVVVCVVVVVVVVVVVVVVLVVCCVVLVVVLVVVPPVSVVVVVVSVVVVPPPPDPDDDDDDDDDDDDDDDDDDDDDDDDDDYDDDDDDDDDDDDDDDDDDDDDDDDDDDDDDDDDDDPPVVVVVVVVVVVVVD

Secondary structure (DSSP, 8-state):
-----EEETTEEE-THHHHHHTTSSHHHHHHHHHHHHHHHHHHHHS-HHHHHHHHHHHHHHHHHHHHHHHHHHHSS-HHHHT------TTHHHHHHHHHHHHHHHHHHHHHHHHHHTTSSHHHHHHHHHHHHHHHHHHHHS-HHHHHHHHHHHHHHHHHHHHHHHHHHHHHHHHHHHHHHHHHHHHHHHHHHHHHHHHTTTTHHHHHHHHHHHHTTSSS--S--PPP---------------------------------------------------------HHHHHHHHHHHHTT--